Protein 1V3W (pdb70)

Organism: Pyrococcus horikoshii (strain ATCC 700860 / DSM 12428 / JCM 9974 / NBRC 100139 / OT-3) (NCBI:txid70601)

Sequence (173 aa):
MAIYEEINGKKPRIHPSAFVDENAVVIGDVVLEEEKTSVWPSAVLRGDIEQIYVGKYSNVQDNVSIHTSHGYPTEIGEYVTIGHNAMVHGAKVGNYVIIGISSVILDGAKIGDHVIIGAGAVVPPNKEIPDYSLVLGVPGKVVRQLTEEEIEWTKKNAEIYVELAEKKHIKGRKRI

Secondary structure (DSSP, 8-state):
-EEE-BTTB--EE-TT-EE-TTSEEEEEEEE-TT-EE-TT-EEEEEEEEEEE-TT-EE-TT-EEE-BTTB-EEE-SS-EE-TT-EEES-EE-SSEEE-TT-EE-TT-EE-SSEEEPTT-EE-TT-EE-TTEEEEETTEEEEEEPPHHHHHHHHHHHHHHHHHHHHHHHH----

Nearest PDB structures (foldseek):
  2fko-assembly1_A  TM=1.004E+00  e=1.292E-28  Pyrococcus horikoshii OT3
  7zw9-assembly1_A-3  TM=9.951E-01  e=4.441E-18  Burkholderia pseudomallei
  4n27-assembly1_C  TM=9.828E-01  e=4.935E-18  Brucella abortus 2308
  9jyw-assembly2_F  TM=9.863E-01  e=7.662E-17  Aeribacillus pallidus
  8gpp-assembly1_C  TM=9.820E-01  e=2.125E-15  Acinetobacter baumannii

InterPro domains:
  IPR011004 Trimeric LpxA-like superfamily [SSF51161] (3-168)
  IPR047125 Dynactin subunit 5 [PF21711] (25-148)
  IPR050484 Transferase Hexapeptide/Carbonic Anhydrase [PTHR13061] (2-168)

CATH classification: 2.160.10.10

Solvent-accessible surface area: 8450 Å² total; per-residue (Å²): 26,34,70,114,99,70,141,86,94,146,10,185,56,63,128,40,13,21,26,1,100,84,0,42,0,34,0,22,1,21,2,53,53,77,0,2,0,11,40,55,0,46,0,98,1,51,60,49,67,0,61,0,2,59,52,1,0,0,7,41,78,0,45,1,26,1,29,149,57,96,45,1,80,0,13,49,27,0,4,0,4,67,79,1,47,0,42,3,0,104,6,16,55,54,0,17,1,8,94,62,0,42,0,50,34,24,1,109,1,9,49,35,0,24,1,9,82,38,2,34,0,32,75,98,61,123,5,83,66,91,0,18,0,76,38,103,80,0,100,59,77,103,101,15,58,140,131,40,45,124,90,0,80,118,20,0,77,84,30,22,116,61,3,88,141,47,90,155,60,113,177,209,210

Radius of gyration: 14.99 Å; Cα contacts (8 Å, |Δi|>4): 565; chains: 1; bounding box: 39×41×34 Å

B-factor: mean 15.19, std 10.09, range [2.41, 55.63]

Foldseek 3Di:
DCFEADDPFGEAEDPQEFEPNQEYHYGQEYHDHLEYEEHLEYEHCPAHHAYAEELEYADANEYEEEDHVQYEYAYYLEYQAHLEYEYSEYYYELEYHAHNEYEYHLEYHEYQEYEYHHEYDDHNHYHYHQFYWDHVPTDGPDGHDPVSSVVSNVVSVVSSVVSVCCVPDPDDD

Structure (mmCIF, N/CA/C/O backbone):
data_1V3W
#
_entry.id   1V3W
#
_cell.length_a   156.156
_cell.length_b   156.156
_cell.length_c   156.156
_cell.angle_alpha   90.00
_cell.angle_beta   90.00
_cell.angle_gamma   90.00
#
_symmetry.space_group_name_H-M   'F 41 3 2'
#
loop_
_entity.id
_entity.type
_entity.pdbx_description
1 polymer 'ferripyochelin binding protein'
2 non-polymer 'ZINC ION'
3 non-polymer 'CALCIUM ION'
4 non-polymer 'CHLORIDE ION'
5 non-polymer 1,2-ETHANEDIOL
6 non-polymer GLYCEROL
7 water water
#
loop_
_atom_site.group_PDB
_atom_site.id
_atom_site.type_symbol
_atom_site.label_atom_id
_atom_site.label_alt_id
_atom_site.label_comp_id
_atom_site.label_asym_id
_atom_site.label_entity_id
_atom_site.label_seq_id
_atom_site.pdbx_PDB_ins_code
_atom_site.Cartn_x
_atom_site.Cartn_y
_atom_site.Cartn_z
_atom_site.occupancy
_atom_site.B_iso_or_equiv
_atom_site.auth_seq_id
_atom_site.auth_comp_id
_atom_site.auth_asym_id
_atom_site.auth_atom_id
_atom_site.pdbx_PDB_model_num
ATOM 1 N N . MET A 1 1 ? -20.910 28.921 35.802 1.00 39.42 1 MET A N 1
ATOM 2 C CA . MET A 1 1 ? -21.934 28.596 34.791 1.00 34.57 1 MET A CA 1
ATOM 3 C C . MET A 1 1 ? -23.272 28.425 35.444 1.00 33.52 1 MET A C 1
ATOM 4 O O . MET A 1 1 ? -23.641 29.190 36.333 1.00 40.41 1 MET A O 1
ATOM 5 N N . ALA A 1 2 ? -24.024 27.456 34.949 1.00 25.29 2 ALA A N 1
ATOM 6 C CA . ALA A 1 2 ? -25.291 27.107 35.549 1.00 17.60 2 ALA A CA 1
ATOM 7 C C . ALA A 1 2 ? -24.644 25.990 36.349 1.00 17.21 2 ALA A C 1
ATOM 8 O O . ALA A 1 2 ? -24.052 25.077 35.773 1.00 13.00 2 ALA A O 1
ATOM 10 N N . ILE A 1 3 ? -24.736 26.069 37.669 1.00 11.31 3 ILE A N 1
ATOM 11 C CA . ILE A 1 3 ? -24.125 25.070 38.531 1.00 10.92 3 ILE A CA 1
ATOM 12 C C . ILE A 1 3 ? -25.187 24.298 39.300 1.00 11.65 3 ILE A C 1
ATOM 13 O O . ILE A 1 3 ? -26.146 24.879 39.809 1.00 11.90 3 ILE A O 1
ATOM 21 N N . TYR A 1 4 ? -25.012 22.982 39.380 1.00 9.51 4 TYR A N 1
ATOM 22 C CA . TYR A 1 4 ? -25.979 22.124 40.065 1.00 8.39 4 TYR A CA 1
ATOM 23 C C . TYR A 1 4 ? -25.396 21.038 40.956 1.00 8.51 4 TYR A C 1
ATOM 24 O O . TYR A 1 4 ? -24.271 20.586 40.763 1.00 10.53 4 TYR A O 1
ATOM 33 N N . GLU A 1 5 ? -26.187 20.619 41.937 1.00 12.85 5 GLU A N 1
ATOM 34 C CA A GLU A 1 5 ? -25.805 19.535 42.825 0.50 12.16 5 GLU A CA 1
ATOM 35 C CA B GLU A 1 5 ? -25.811 19.538 42.846 0.50 12.48 5 GLU A CA 1
ATOM 36 C C . GLU A 1 5 ? -26.704 18.401 42.363 1.00 13.03 5 GLU A C 1
ATOM 37 O O . GLU A 1 5 ? -27.729 18.645 41.724 1.00 12.86 5 GLU A O 1
ATOM 48 N N . ILE A 1 6 ? -26.327 17.167 42.665 1.00 11.25 6 ILE A N 1
ATOM 49 C CA . ILE A 1 6 ? -27.170 16.044 42.307 1.00 13.71 6 ILE A CA 1
ATOM 50 C C . ILE A 1 6 ? -27.003 15.078 43.440 1.00 18.50 6 ILE A C 1
ATOM 51 O O . ILE A 1 6 ? -25.925 14.551 43.724 1.00 16.47 6 ILE A O 1
ATOM 56 N N . ASN A 1 7 ? -28.129 14.938 44.116 1.00 19.23 7 ASN A N 1
ATOM 57 C CA . ASN A 1 7 ? -28.286 14.136 45.282 1.00 26.13 7 ASN A CA 1
ATOM 58 C C . ASN A 1 7 ? -27.211 14.599 46.281 1.00 28.95 7 ASN A C 1
ATOM 59 O O . ASN A 1 7 ? -27.282 15.782 46.553 1.00 31.43 7 ASN A O 1
ATOM 64 N N . GLY A 1 8 ? -26.245 13.867 46.849 1.00 27.05 8 GLY A N 1
ATOM 65 C CA . GLY A 1 8 ? -25.403 14.569 47.819 1.00 33.33 8 GLY A CA 1
ATOM 66 C C . GLY A 1 8 ? -24.221 15.422 47.369 1.00 36.89 8 GLY A C 1
ATOM 67 O O . GLY A 1 8 ? -23.524 16.007 48.210 1.00 38.50 8 GLY A O 1
ATOM 68 N N . LYS A 1 9 ? -23.984 15.538 46.065 1.00 32.05 9 LYS A N 1
ATOM 69 C CA . LYS A 1 9 ? -22.818 16.285 45.614 1.00 28.00 9 LYS A CA 1
ATOM 70 C C . LYS A 1 9 ? -22.958 17.660 45.013 1.00 24.49 9 LYS A C 1
ATOM 71 O O . LYS A 1 9 ? -23.691 17.891 44.048 1.00 16.93 9 LYS A O 1
ATOM 77 N N . LYS A 1 10 ? -22.160 18.549 45.581 1.00 18.58 10 LYS A N 1
ATOM 78 C CA . LYS A 1 10 ? -22.088 19.930 45.173 1.00 18.79 10 LYS A CA 1
ATOM 79 C C . LYS A 1 10 ? -20.698 20.121 44.590 1.00 17.54 10 LYS A C 1
ATOM 80 O O . LYS A 1 10 ? -19.717 19.593 45.110 1.00 17.54 10 LYS A O 1
ATOM 86 N N . PRO A 1 11 ? -20.593 20.841 43.475 1.00 12.13 11 PRO A N 1
ATOM 87 C CA . PRO A 1 11 ? -19.269 21.061 42.882 1.00 10.47 11 PRO A CA 1
ATOM 88 C C . PRO A 1 11 ? -18.348 21.822 43.849 1.00 12.59 11 PRO A C 1
ATOM 89 O O . PRO A 1 11 ? -18.813 22.676 44.606 1.00 17.83 11 PRO A O 1
ATOM 93 N N . ARG A 1 12 ? -17.058 21.491 43.850 1.00 9.95 12 ARG A N 1
ATOM 94 C CA . ARG A 1 12 ? -16.102 22.210 44.694 1.00 11.37 12 ARG A CA 1
ATOM 95 C C . ARG A 1 12 ? -15.332 23.087 43.725 1.00 8.13 12 ARG A C 1
ATOM 96 O O . ARG A 1 12 ? -14.486 22.607 42.967 1.00 9.15 12 ARG A O 1
ATOM 104 N N . ILE A 1 13 ? -15.634 24.378 43.757 1.00 10.49 13 ILE A N 1
ATOM 105 C CA . ILE A 1 13 ? -15.021 25.328 42.845 1.00 10.06 13 ILE A CA 1
ATOM 106 C C . ILE A 1 13 ? -14.177 26.385 43.546 1.00 9.58 13 ILE A C 1
ATOM 107 O O . ILE A 1 13 ? -14.669 27.120 44.402 1.00 11.14 13 ILE A O 1
ATOM 112 N N . HIS A 1 14 ? -12.906 26.463 43.165 1.00 9.39 14 HIS A N 1
ATOM 113 C CA . HIS A 1 14 ? -11.997 27.435 43.759 1.00 7.77 14 HIS A CA 1
ATOM 114 C C . HIS A 1 14 ? -12.485 28.838 43.421 1.00 8.71 14 HIS A C 1
ATOM 115 O O . HIS A 1 14 ? -12.939 29.097 42.307 1.00 8.77 14 HIS A O 1
ATOM 122 N N . PRO A 1 15 ? -12.409 29.765 44.386 1.00 9.07 15 PRO A N 1
ATOM 123 C CA . PRO A 1 15 ? -12.855 31.146 44.174 1.00 9.19 15 PRO A CA 1
ATOM 124 C C . PRO A 1 15 ? -12.280 31.839 42.938 1.00 7.71 15 PRO A C 1
ATOM 125 O O . PRO A 1 15 ? -12.933 32.694 42.342 1.00 9.79 15 PRO A O 1
ATOM 129 N N . SER A 1 16 ? -11.063 31.469 42.551 1.00 8.78 16 SER A N 1
ATOM 130 C CA . SER A 1 16 ? -10.411 32.090 41.400 1.00 8.07 16 SER A CA 1
ATOM 131 C C . SER A 1 16 ? -10.827 31.513 40.053 1.00 8.26 16 SER A C 1
ATOM 132 O O . SER A 1 16 ? -10.511 32.083 39.011 1.00 8.63 16 SER A O 1
ATOM 135 N N . ALA A 1 17 ? -11.522 30.383 40.069 1.00 7.58 17 ALA A N 1
ATOM 136 C CA . ALA A 1 17 ? -11.945 29.753 38.827 1.00 9.02 17 ALA A CA 1
ATOM 137 C C . ALA A 1 17 ? -13.004 30.571 38.102 1.00 9.56 17 ALA A C 1
ATOM 138 O O . ALA A 1 17 ? -13.800 31.275 38.727 1.00 10.91 17 ALA A O 1
ATOM 140 N N . PHE A 1 18 ? -12.996 30.496 36.775 1.00 9.67 18 PHE A N 1
ATOM 141 C CA . PHE A 1 18 ? -14.005 31.184 35.986 1.00 7.31 18 PHE A CA 1
ATOM 142 C C . PHE A 1 18 ? -14.920 30.124 35.407 1.00 6.57 18 PHE A C 1
ATOM 143 O O . PHE A 1 18 ? -14.461 29.199 34.738 1.00 7.85 18 PHE A O 1
ATOM 151 N N . VAL A 1 19 ? -16.210 30.251 35.678 1.00 9.19 19 VAL A N 1
ATOM 152 C CA . VAL A 1 19 ? -17.187 29.315 35.147 1.00 7.34 19 VAL A CA 1
ATOM 153 C C . VAL A 1 19 ? -18.250 30.153 34.448 1.00 9.02 19 VAL A C 1
ATOM 154 O O . VAL A 1 19 ? -19.072 30.804 35.095 1.00 9.76 19 VAL A O 1
ATOM 158 N N . ASP A 1 20 ? -18.206 30.155 33.120 1.00 7.77 20 ASP A N 1
ATOM 159 C CA . ASP A 1 20 ? -19.157 30.919 32.321 1.00 6.00 20 ASP A CA 1
ATOM 160 C C . ASP A 1 20 ? -20.573 30.518 32.701 1.00 8.24 20 ASP A C 1
ATOM 161 O O . ASP A 1 20 ? -20.852 29.336 32.844 1.00 8.31 20 ASP A O 1
ATOM 166 N N . GLU A 1 21 ? -21.472 31.490 32.839 1.00 9.04 21 GLU A N 1
ATOM 167 C CA . GLU A 1 21 ? -22.845 31.173 33.218 1.00 8.09 21 GLU A CA 1
ATOM 168 C C . GLU A 1 21 ? -23.547 30.277 32.205 1.00 9.61 21 GLU A C 1
ATOM 169 O O . GLU A 1 21 ? -24.575 29.670 32.513 1.00 11.16 21 GLU A O 1
ATOM 175 N N . ASN A 1 22 ? -22.981 30.174 31.007 1.00 8.01 22 ASN A N 1
ATOM 176 C CA . ASN A 1 22 ? -23.558 29.335 29.969 1.00 8.40 22 ASN A CA 1
ATOM 177 C C . ASN A 1 22 ? -22.930 27.953 29.945 1.00 10.88 22 ASN A C 1
ATOM 178 O O . ASN A 1 22 ? -23.225 27.145 29.072 1.00 10.96 22 ASN A O 1
ATOM 183 N N . ALA A 1 23 ? -22.046 27.689 30.898 1.00 8.86 23 ALA A N 1
ATOM 184 C CA . ALA A 1 23 ? -21.446 26.370 31.000 1.00 9.72 23 ALA A CA 1
ATOM 185 C C . ALA A 1 23 ? -22.372 25.620 31.954 1.00 8.01 23 ALA A C 1
ATOM 186 O O . ALA A 1 23 ? -23.216 26.234 32.611 1.00 9.95 23 ALA A O 1
ATOM 188 N N . VAL A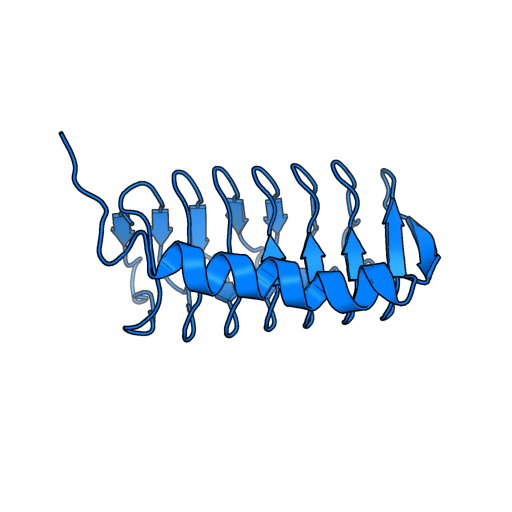 1 24 ? -22.230 24.302 32.024 1.00 6.29 24 VAL A N 1
ATOM 189 C CA . VAL A 1 24 ? -23.060 23.499 32.914 1.00 6.70 24 VAL A CA 1
ATOM 190 C C . VAL A 1 24 ? -22.158 22.589 33.733 1.00 6.66 24 VAL A C 1
ATOM 191 O O . VAL A 1 24 ? -21.450 21.740 33.185 1.00 8.04 24 VAL A O 1
ATOM 195 N N . VAL A 1 25 ? -22.181 22.782 35.048 1.00 5.64 25 VAL A N 1
ATOM 196 C CA . VAL A 1 25 ? -21.374 21.989 35.966 1.00 4.89 25 VAL A CA 1
ATOM 197 C C . VAL A 1 25 ? -22.338 21.306 36.926 1.00 8.51 25 VAL A C 1
ATOM 198 O O . VAL A 1 25 ? -23.078 21.971 37.652 1.00 8.06 25 VAL A O 1
ATOM 202 N N . ILE A 1 26 ? -22.320 19.977 36.924 1.00 6.92 26 ILE A N 1
ATOM 203 C CA . ILE A 1 26 ? -23.231 19.193 37.750 1.00 6.17 26 ILE A CA 1
ATOM 204 C C . ILE A 1 26 ? -22.566 18.171 38.664 1.00 6.05 26 ILE A C 1
ATOM 205 O O . ILE A 1 26 ? -21.710 17.401 38.239 1.00 9.33 26 ILE A O 1
ATOM 210 N N . GLY A 1 27 ? -22.983 18.170 39.926 1.00 8.49 27 GLY A N 1
ATOM 211 C CA . GLY A 1 27 ? -22.494 17.191 40.878 1.00 7.40 27 GLY A CA 1
ATOM 212 C C . GLY A 1 27 ? -21.059 17.150 41.356 1.00 7.79 27 GLY A C 1
ATOM 213 O O . GLY A 1 27 ? -20.489 18.156 41.781 1.00 9.37 27 GLY A O 1
ATOM 214 N N . ASP A 1 28 ? -20.490 15.951 41.286 1.00 7.11 28 ASP A N 1
ATOM 215 C CA . ASP A 1 28 ? -19.135 15.683 41.747 1.00 10.12 28 ASP A CA 1
ATOM 216 C C . ASP A 1 28 ? -18.078 16.195 40.783 1.00 10.26 28 ASP A C 1
ATOM 217 O O . ASP A 1 28 ? -17.486 15.428 40.022 1.00 8.19 28 ASP A O 1
ATOM 222 N N . VAL A 1 29 ? -17.847 17.500 40.839 1.00 8.57 29 VAL A N 1
ATOM 223 C CA . VAL A 1 29 ? -16.867 18.155 39.992 1.00 7.29 29 VAL A CA 1
ATOM 224 C C . VAL A 1 29 ? -15.980 19.033 40.856 1.00 8.79 29 VAL A C 1
ATOM 225 O O . VAL A 1 29 ? -16.469 19.761 41.722 1.00 11.76 29 VAL A O 1
ATOM 229 N N . VAL A 1 30 ? -14.673 18.945 40.634 1.00 6.66 30 VAL A N 1
ATOM 230 C CA . VAL A 1 30 ? -13.719 19.754 41.375 1.00 7.98 30 VAL A CA 1
ATOM 231 C C . VAL A 1 30 ? -12.962 20.625 40.380 1.00 7.20 30 VAL A C 1
ATOM 232 O O . VAL A 1 30 ? -12.382 20.116 39.421 1.00 8.57 30 VAL A O 1
ATOM 236 N N . LEU A 1 31 ? -12.988 21.937 40.591 1.00 6.79 31 LEU A N 1
ATOM 237 C CA . LEU A 1 31 ? -12.277 22.867 39.718 1.00 7.02 31 LEU A CA 1
ATOM 238 C C . LEU A 1 31 ? -11.280 23.612 40.603 1.00 7.72 31 LEU A C 1
ATOM 239 O O . LEU A 1 31 ? -11.676 24.416 41.448 1.00 7.93 31 LEU A O 1
ATOM 244 N N A GLU A 1 32 ? -9.981 23.392 40.380 0.50 6.47 32 GLU A N 1
ATOM 245 N N B GLU A 1 32 ? -9.990 23.306 40.450 0.50 12.47 32 GLU A N 1
ATOM 246 C CA A GLU A 1 32 ? -8.977 24.068 41.194 0.50 6.12 32 GLU A CA 1
ATOM 247 C CA B GLU A 1 32 ? -8.979 23.958 41.280 0.50 13.41 32 GLU A CA 1
ATOM 248 C C A GLU A 1 32 ? -8.737 25.507 40.813 0.50 5.56 32 GLU A C 1
ATOM 249 C C B GLU A 1 32 ? -8.605 25.367 40.757 0.50 11.75 32 GLU A C 1
ATOM 250 O O A GLU A 1 32 ? -9.405 26.094 39.950 0.50 2.41 32 GLU A O 1
ATOM 251 O O B GLU A 1 32 ? -9.106 25.806 39.716 0.50 19.97 32 GLU A O 1
ATOM 262 N N . GLU A 1 33 ? -7.768 26.077 41.512 1.00 8.03 33 GLU A N 1
ATOM 263 C CA . GLU A 1 33 ? -7.345 27.444 41.258 1.00 8.88 33 GLU A CA 1
ATOM 264 C C . GLU A 1 33 ? -6.959 27.775 39.820 1.00 7.43 33 GLU A C 1
ATOM 265 O O . GLU A 1 33 ? -6.278 26.999 39.153 1.00 8.77 33 GLU A O 1
ATOM 271 N N . LYS A 1 34 ? -7.428 28.935 39.363 1.00 9.16 34 LYS A N 1
ATOM 272 C CA . LYS A 1 34 ? -7.148 29.452 38.030 1.00 7.81 34 LYS A CA 1
ATOM 273 C C . LYS A 1 34 ? -7.611 28.589 36.863 1.00 9.02 34 LYS A C 1
ATOM 274 O O . LYS A 1 34 ? -7.059 28.666 35.764 1.00 8.63 34 LYS A O 1
ATOM 280 N N . THR A 1 35 ? -8.619 27.759 37.109 1.00 8.05 35 THR A N 1
ATOM 281 C CA . THR A 1 35 ? -9.173 26.940 36.042 1.00 6.99 35 THR A CA 1
ATOM 282 C C . THR A 1 35 ? -10.246 27.787 35.387 1.00 6.93 35 THR A C 1
ATOM 283 O O . THR A 1 35 ? -10.651 28.819 35.923 1.00 8.19 35 THR A O 1
ATOM 287 N N . SER A 1 36 ? -10.703 27.359 34.220 1.00 5.98 36 SER A N 1
ATOM 288 C CA . SER A 1 36 ? -11.745 28.093 33.526 1.00 6.14 36 SER A CA 1
ATOM 289 C C . SER A 1 36 ? -12.603 27.139 32.710 1.00 6.61 36 SER A C 1
ATOM 290 O O . SER A 1 36 ? -12.098 26.199 32.093 1.00 7.29 36 SER A O 1
ATOM 293 N N . VAL A 1 37 ? -13.908 27.377 32.744 1.00 6.16 37 VAL A N 1
ATOM 294 C CA . VAL A 1 37 ? -14.878 26.570 32.017 1.00 5.80 37 VAL A CA 1
ATOM 295 C C . VAL A 1 37 ? -15.636 27.569 31.154 1.00 8.19 37 VAL A C 1
ATOM 296 O O . VAL A 1 37 ? -16.265 28.503 31.660 1.00 6.28 37 VAL A O 1
ATOM 300 N N . TRP A 1 38 ? -15.572 27.355 29.847 1.00 7.52 38 TRP A N 1
ATOM 301 C CA . TRP A 1 38 ? -16.153 28.275 28.887 1.00 6.24 38 TRP A CA 1
ATOM 302 C C . TRP A 1 38 ? -17.578 28.003 28.418 1.00 7.17 38 TRP A C 1
ATOM 303 O O . TRP A 1 38 ? -18.146 26.954 28.706 1.00 6.69 38 TRP A O 1
ATOM 314 N N . PRO A 1 39 ? -18.187 28.968 27.706 1.00 6.60 39 PRO A N 1
ATOM 315 C CA . PRO A 1 39 ? -19.560 28.813 27.222 1.00 6.76 39 PRO A CA 1
ATOM 316 C C . PRO A 1 39 ? -19.928 27.480 26.594 1.00 7.44 39 PRO A C 1
ATOM 317 O O . PRO A 1 39 ? -19.207 26.961 25.747 1.00 7.09 39 PRO A O 1
ATOM 321 N N . SER A 1 40 ? -21.063 26.941 27.025 1.00 6.05 40 SER A N 1
ATOM 322 C CA . SER A 1 40 ? -21.600 25.697 26.484 1.00 8.04 40 SER A CA 1
ATOM 323 C C . SER A 1 40 ? -20.819 24.431 26.824 1.00 7.56 40 SER A C 1
ATOM 324 O O . SER A 1 40 ? -21.119 23.357 26.300 1.00 11.67 40 SER A O 1
ATOM 327 N N . ALA A 1 41 ? -19.818 24.553 27.688 1.00 6.32 41 ALA A N 1
ATOM 328 C CA . ALA A 1 41 ? -19.055 23.386 28.111 1.00 9.90 41 ALA A CA 1
ATOM 329 C C . ALA A 1 41 ? -19.913 22.671 29.151 1.00 9.81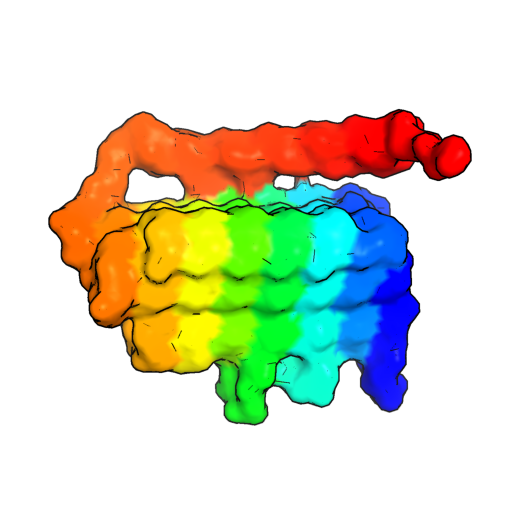 41 ALA A C 1
ATOM 330 O O . ALA A 1 41 ? -20.656 23.315 29.893 1.00 11.75 41 ALA A O 1
ATOM 332 N N . VAL A 1 42 ? -19.820 21.348 29.200 1.00 6.27 42 VAL A N 1
ATOM 333 C CA . VAL A 1 42 ? -20.594 20.565 30.155 1.00 6.48 42 VAL A CA 1
ATOM 334 C C . VAL A 1 42 ? -19.709 19.603 30.933 1.00 5.69 42 VAL A C 1
ATOM 335 O O . VAL A 1 42 ? -19.017 18.776 30.343 1.00 7.01 42 VAL A O 1
ATOM 339 N N . LEU A 1 43 ? -19.716 19.737 32.256 1.00 5.98 43 LEU A N 1
ATOM 340 C CA . LEU A 1 43 ? -18.959 18.846 33.129 1.00 5.89 43 LEU A CA 1
ATOM 341 C C . LEU A 1 43 ? -20.030 18.153 33.967 1.00 7.30 43 LEU A C 1
ATOM 342 O O . LEU A 1 43 ? -20.535 18.711 34.941 1.00 6.97 43 LEU A O 1
ATOM 347 N N . ARG A 1 44 ? -20.392 16.939 33.563 1.00 7.79 44 ARG A N 1
ATOM 348 C CA . ARG A 1 44 ? -21.436 16.193 34.253 1.00 6.31 44 ARG A CA 1
ATOM 349 C C . ARG A 1 44 ? -20.877 15.157 35.222 1.00 6.64 44 ARG A C 1
ATOM 350 O O . ARG A 1 44 ? -20.502 14.056 34.830 1.00 7.81 44 ARG A O 1
ATOM 358 N N . GLY A 1 45 ? -20.820 15.529 36.498 1.00 7.65 45 GLY A N 1
ATOM 359 C CA . GLY A 1 45 ? -20.306 14.629 37.518 1.00 8.42 45 GLY A CA 1
ATOM 360 C C . GLY A 1 45 ? -21.413 13.857 38.209 1.00 8.00 45 GLY A C 1
ATOM 361 O O . GLY A 1 45 ? -21.565 13.943 39.430 1.00 9.90 45 GLY A O 1
ATOM 362 N N . ASP A 1 46 ? -22.183 13.097 37.434 1.00 6.37 46 ASP A N 1
ATOM 363 C CA . ASP A 1 46 ? -23.293 12.326 37.991 1.00 5.93 46 ASP A CA 1
ATOM 364 C C . ASP A 1 46 ? -23.021 10.839 38.209 1.00 10.04 46 ASP A C 1
ATOM 365 O O . ASP A 1 46 ? -23.886 10.116 38.708 1.00 10.29 46 ASP A O 1
ATOM 370 N N . ILE A 1 47 ? -21.833 10.382 37.827 1.00 8.85 47 ILE A N 1
ATOM 371 C CA . ILE A 1 47 ? -21.442 8.993 38.046 1.00 8.54 47 ILE A CA 1
ATOM 372 C C . ILE A 1 47 ? -20.155 9.074 38.866 1.00 11.20 47 ILE A C 1
ATOM 373 O O . ILE A 1 47 ? -20.209 9.070 40.096 1.00 14.56 47 ILE A O 1
ATOM 378 N N . GLU A 1 48 ? -19.007 9.166 38.201 1.00 9.87 48 GLU A N 1
ATOM 379 C CA . GLU A 1 48 ? -17.735 9.294 38.910 1.00 9.22 48 GLU A CA 1
ATOM 380 C C . GLU A 1 48 ? -17.350 10.773 38.948 1.00 12.84 48 GLU A C 1
ATOM 381 O O . GLU A 1 48 ? -17.942 11.601 38.257 1.00 8.58 48 GLU A O 1
ATOM 387 N N . GLN A 1 49 ? -16.348 11.101 39.751 1.00 9.89 49 GLN A N 1
ATOM 388 C CA . GLN A 1 49 ? -15.897 12.479 39.873 1.00 7.34 49 GLN A CA 1
ATOM 389 C C . GLN A 1 49 ? -15.147 12.982 38.644 1.00 8.06 49 GLN A C 1
ATOM 390 O O . GLN A 1 49 ? -14.512 12.211 37.918 1.00 8.66 49 GLN A O 1
ATOM 396 N N . ILE A 1 50 ? -15.251 14.286 38.410 1.00 8.01 50 ILE A N 1
ATOM 397 C CA . ILE A 1 50 ? -14.518 14.942 37.334 1.00 7.24 50 ILE A CA 1
ATOM 398 C C . ILE A 1 50 ? -13.648 15.942 38.077 1.00 7.27 50 ILE A C 1
ATOM 399 O O . ILE A 1 50 ? -14.161 16.851 38.731 1.00 8.32 50 ILE A O 1
ATOM 404 N N . TYR A 1 51 ? -12.335 15.748 38.000 1.00 6.19 51 TYR A N 1
ATOM 405 C CA . TYR A 1 51 ? -11.385 16.622 38.674 1.00 7.40 51 TYR A CA 1
ATOM 406 C C . TYR A 1 51 ? -10.577 17.406 37.649 1.00 6.04 51 TYR A C 1
ATOM 407 O O . TYR A 1 51 ? -10.027 16.821 36.717 1.00 7.59 51 TYR A O 1
ATOM 416 N N . VAL A 1 52 ? -10.514 18.723 37.822 1.00 5.41 52 VAL A N 1
ATOM 417 C CA . VAL A 1 52 ? -9.753 19.580 36.921 1.00 6.92 52 VAL A CA 1
ATOM 418 C C . VAL A 1 52 ? -8.684 20.320 37.724 1.00 6.65 52 VAL A C 1
ATOM 419 O O . VAL A 1 52 ? -8.998 21.173 38.557 1.00 8.06 52 VAL A O 1
ATOM 423 N N . GLY A 1 53 ? -7.425 19.983 37.454 1.00 7.84 53 GLY A N 1
ATOM 424 C CA . GLY A 1 53 ? -6.302 20.578 38.162 1.00 9.46 53 GLY A CA 1
ATOM 425 C C . GLY A 1 53 ? -6.015 22.038 37.875 1.00 8.16 53 GLY A C 1
ATOM 426 O O . GLY A 1 53 ? -6.570 22.624 36.950 1.00 8.71 53 GLY A O 1
ATOM 427 N N . LYS A 1 54 ? -5.117 22.617 38.667 1.00 8.37 54 LYS A N 1
ATOM 428 C CA . LYS A 1 54 ? -4.758 24.022 38.537 1.00 6.86 54 LYS A CA 1
ATOM 429 C C . LYS A 1 54 ? -4.333 24.473 37.146 1.00 8.12 54 LYS A C 1
ATOM 430 O O . LYS A 1 54 ? -3.667 23.743 36.409 1.00 7.25 54 LYS A O 1
ATOM 436 N N . TYR A 1 55 ? -4.737 25.695 36.808 1.00 7.38 55 TYR A N 1
ATOM 437 C CA . TYR A 1 55 ? -4.386 26.341 35.543 1.00 7.83 55 TYR A CA 1
ATOM 438 C C . TYR A 1 55 ? -4.934 25.677 34.290 1.00 7.45 55 TYR A C 1
ATOM 439 O O . TYR A 1 55 ? -4.457 25.959 33.188 1.00 8.57 55 TYR A O 1
ATOM 448 N N . SER A 1 56 ? -5.922 24.804 34.442 1.00 6.99 56 SER A N 1
ATOM 449 C CA . SER A 1 56 ? -6.477 24.112 33.286 1.00 6.95 56 SER A CA 1
ATOM 450 C C . SER A 1 56 ? -7.770 24.733 32.781 1.00 7.91 56 SER A C 1
ATOM 451 O O . SER A 1 56 ? -8.553 25.290 33.553 1.00 6.86 56 SER A O 1
ATOM 454 N N . ASN A 1 57 ? -7.983 24.639 31.471 1.00 6.34 57 ASN A N 1
ATOM 455 C CA . ASN A 1 57 ? -9.175 25.203 30.850 1.00 6.44 57 ASN A CA 1
ATOM 456 C C . ASN A 1 57 ? -9.988 24.168 30.083 1.00 6.13 57 ASN A C 1
ATOM 457 O O . ASN A 1 57 ? -9.437 23.262 29.461 1.00 7.41 57 ASN A O 1
ATOM 462 N N . VAL A 1 58 ? -11.306 24.325 30.138 1.00 6.70 58 VAL A N 1
ATOM 463 C CA . VAL A 1 58 ? -12.247 23.437 29.458 1.00 5.26 58 VAL A CA 1
ATOM 464 C C . VAL A 1 58 ? -13.007 24.375 28.528 1.00 5.04 58 VAL A C 1
ATOM 465 O O . VAL A 1 58 ? -13.893 25.109 28.961 1.00 6.78 58 VAL A O 1
ATOM 469 N N . GLN A 1 59 ? -12.654 24.340 27.249 1.00 4.40 59 GLN A N 1
ATOM 470 C CA . GLN A 1 59 ? -13.223 25.251 26.271 1.00 6.31 59 GLN A CA 1
ATOM 471 C C . GLN A 1 59 ? -14.670 25.080 25.823 1.00 6.03 59 GLN A C 1
ATOM 472 O O . GLN A 1 59 ? -15.371 24.157 26.242 1.00 5.32 59 GLN A O 1
ATOM 478 N N . ASP A 1 60 ? -15.113 26.008 24.981 1.00 6.85 60 ASP A N 1
ATOM 479 C CA . ASP A 1 60 ? -16.490 26.043 24.499 1.00 6.42 60 ASP A CA 1
ATOM 480 C C . ASP A 1 60 ? -16.983 24.753 23.871 1.00 3.78 60 ASP A C 1
ATOM 481 O O . ASP A 1 60 ? -16.282 24.120 23.088 1.00 5.01 60 ASP A O 1
ATOM 486 N N . ASN A 1 61 ? -18.214 24.390 24.214 1.00 5.53 61 ASN A N 1
ATOM 487 C CA . ASN A 1 61 ? -18.875 23.202 23.684 1.00 5.85 61 ASN A CA 1
ATOM 488 C C . ASN A 1 61 ? -18.190 21.868 23.940 1.00 5.41 61 ASN A C 1
ATOM 489 O O . ASN A 1 61 ? -18.440 20.883 23.243 1.00 6.41 61 ASN A O 1
ATOM 494 N N . VAL A 1 62 ? -17.334 21.845 24.956 1.00 5.20 62 VAL A N 1
ATOM 495 C CA . VAL A 1 62 ? -16.650 20.622 25.360 1.00 4.65 62 VAL A CA 1
ATOM 496 C C . VAL A 1 62 ? -17.587 19.849 26.285 1.00 6.40 62 VAL A C 1
ATOM 497 O O . VAL A 1 62 ? -18.418 20.443 26.967 1.00 7.11 62 VAL A O 1
ATOM 501 N N . SER A 1 63 ? -17.480 18.525 26.278 1.00 6.18 63 SER A N 1
ATOM 502 C CA . SER A 1 63 ? -18.263 17.708 27.195 1.00 4.82 63 SER A CA 1
ATOM 503 C C . SER A 1 63 ? -17.287 16.825 27.961 1.00 4.59 63 SER A C 1
ATOM 504 O O . SER A 1 63 ? -16.338 16.289 27.382 1.00 5.54 63 SER A O 1
ATOM 507 N N . ILE A 1 64 ? -17.494 16.707 29.267 1.00 5.74 64 ILE A N 1
ATOM 508 C CA . ILE A 1 64 ? -16.666 15.831 30.082 1.00 6.00 64 ILE A CA 1
ATOM 509 C C . ILE A 1 64 ? -17.623 14.967 30.883 1.00 7.34 64 ILE A C 1
ATOM 510 O O . ILE A 1 64 ? -18.555 15.471 31.512 1.00 7.56 64 ILE A O 1
ATOM 515 N N . HIS A 1 65 ? -17.413 13.658 30.823 1.00 6.99 65 HIS A N 1
ATOM 516 C CA . HIS A 1 65 ? -18.257 12.725 31.546 1.00 7.13 65 HIS A CA 1
ATOM 517 C C . HIS A 1 65 ? -17.401 11.559 32.016 1.00 6.23 65 HIS A C 1
ATOM 518 O O . HIS A 1 65 ? -16.183 11.555 31.821 1.00 6.70 65 HIS A O 1
ATOM 525 N N . THR A 1 66 ? -18.042 10.573 32.631 1.00 6.33 66 THR A N 1
ATOM 526 C CA . THR A 1 66 ? -17.341 9.405 33.147 1.00 8.30 66 THR A CA 1
ATOM 527 C C . THR A 1 66 ? -18.199 8.160 32.985 1.00 7.42 66 THR A C 1
ATOM 528 O O . THR A 1 66 ? -19.356 8.231 32.569 1.00 8.57 66 THR A O 1
ATOM 532 N N . SER A 1 67 ? -17.609 7.017 33.322 1.00 10.77 67 SER A N 1
ATOM 533 C CA . SER A 1 67 ? -18.295 5.734 33.276 1.00 9.16 67 SER A CA 1
ATOM 534 C C . SER A 1 67 ? -18.074 5.126 34.653 1.00 10.58 67 SER A C 1
ATOM 535 O O . SER A 1 67 ? -17.145 5.521 35.359 1.00 10.97 67 SER A O 1
ATOM 538 N N . HIS A 1 68 ? -18.926 4.187 35.049 1.00 13.92 68 HIS A N 1
ATOM 539 C CA . HIS A 1 68 ? -18.766 3.557 36.353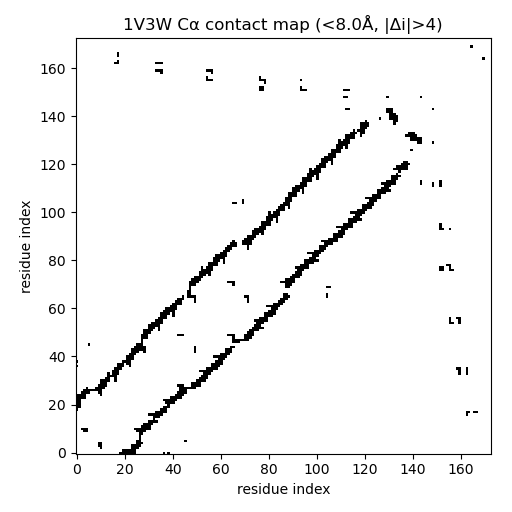 1.00 15.46 68 HIS A CA 1
ATOM 540 C C . HIS A 1 68 ? -17.368 2.960 36.477 1.00 13.44 68 HIS A C 1
ATOM 541 O O . HIS A 1 68 ? -16.949 2.153 35.644 1.00 13.88 68 HIS A O 1
ATOM 548 N N . GLY A 1 69 ? -16.649 3.373 37.516 1.00 14.38 69 GLY A N 1
ATOM 549 C CA . GLY A 1 69 ? -15.304 2.875 37.736 1.00 16.95 69 GLY A CA 1
ATOM 550 C C . GLY A 1 69 ? -14.240 3.624 36.958 1.00 17.52 69 GLY A C 1
ATOM 551 O O . GLY A 1 69 ? -13.054 3.303 37.053 1.00 17.04 69 GLY A O 1
ATOM 552 N N . TYR A 1 70 ? -14.658 4.630 36.193 1.00 13.93 70 TYR A N 1
ATOM 553 C CA . TYR A 1 70 ? -13.724 5.412 35.391 1.00 13.90 70 TYR A CA 1
ATOM 554 C C . TYR A 1 70 ? -13.912 6.912 35.553 1.00 10.35 70 TYR A C 1
ATOM 555 O O . TYR A 1 70 ? -14.570 7.559 34.739 1.00 10.39 70 TYR A O 1
ATOM 564 N N . PRO A 1 71 ? -13.342 7.486 36.615 1.00 11.65 71 PRO A N 1
ATOM 565 C CA . PRO A 1 71 ? -13.489 8.927 36.810 1.00 12.86 71 PRO A CA 1
ATOM 566 C C . PRO A 1 71 ? -12.627 9.669 35.797 1.00 10.66 71 PRO A C 1
ATOM 567 O O . PRO A 1 71 ? -11.774 9.068 35.137 1.00 12.00 71 PRO A O 1
ATOM 571 N N . THR A 1 72 ? -12.865 10.965 35.645 1.00 9.38 72 THR A N 1
ATOM 572 C CA . THR A 1 72 ? -12.056 11.754 34.734 1.00 8.05 72 THR A CA 1
ATOM 573 C C . THR A 1 72 ? -11.183 12.636 35.601 1.00 8.30 72 THR A C 1
ATOM 574 O O . THR A 1 72 ? -11.685 13.416 36.409 1.00 9.08 72 THR A O 1
ATOM 578 N N . GLU A 1 73 ? -9.881 12.461 35.447 1.00 8.02 73 GLU A N 1
ATOM 579 C CA . GLU A 1 73 ? -8.949 13.270 36.201 1.00 10.73 73 GLU A CA 1
ATOM 580 C C . GLU A 1 73 ? -8.050 14.035 35.262 1.00 9.88 73 GLU A C 1
ATOM 581 O O . GLU A 1 73 ? -7.297 13.448 34.483 1.00 11.00 73 GLU A O 1
ATOM 587 N N . ILE A 1 74 ? -8.114 15.357 35.378 1.00 7.88 74 ILE A N 1
ATOM 588 C CA . ILE A 1 74 ? -7.329 16.242 34.534 1.00 7.55 74 ILE A CA 1
ATOM 589 C C . ILE A 1 74 ? -6.250 16.911 35.373 1.00 7.40 74 ILE A C 1
ATOM 590 O O . ILE A 1 74 ? -6.523 17.398 36.471 1.00 7.89 74 ILE A O 1
ATOM 598 N N . GLY A 1 75 ? -5.026 16.925 34.852 1.00 7.44 75 GLY A N 1
ATOM 599 C CA . GLY A 1 75 ? -3.918 17.536 35.567 1.00 7.90 75 GLY A CA 1
ATOM 600 C C . GLY A 1 75 ? -3.870 19.049 35.462 1.00 8.65 75 GLY A C 1
ATOM 601 O O . GLY A 1 75 ? -4.891 19.702 35.218 1.00 8.29 75 GLY A O 1
ATOM 602 N N . GLU A 1 76 ? -2.673 19.603 35.640 1.00 7.65 76 GLU A N 1
ATOM 603 C CA . GLU A 1 76 ? -2.460 21.044 35.596 1.00 8.92 76 GLU A CA 1
ATOM 604 C C . GLU A 1 76 ? -2.002 21.542 34.231 1.00 8.64 76 GLU A C 1
ATOM 605 O O . GLU A 1 76 ? -1.368 20.809 33.472 1.00 8.73 76 GLU A O 1
ATOM 611 N N . TYR A 1 77 ? -2.316 22.802 33.937 1.00 8.43 77 TYR A N 1
ATOM 612 C CA . TYR A 1 77 ? -1.944 23.416 32.664 1.00 7.60 77 TYR A CA 1
ATOM 613 C C . TYR A 1 77 ? -2.450 22.595 31.488 1.00 8.37 77 TYR A C 1
ATOM 614 O O . TYR A 1 77 ? -1.760 22.442 30.476 1.00 10.13 77 TYR A O 1
ATOM 623 N N . VAL A 1 78 ? -3.656 22.055 31.628 1.00 8.46 78 VAL A N 1
ATOM 624 C CA . VAL A 1 78 ? -4.255 21.269 30.563 1.00 7.25 78 VAL A CA 1
ATOM 625 C C . VAL A 1 78 ? -5.227 22.130 29.777 1.00 7.78 78 VAL A C 1
ATOM 626 O O . VAL A 1 78 ? -6.027 22.870 30.350 1.00 8.57 78 VAL A O 1
ATOM 630 N N . THR A 1 79 ? -5.133 22.039 28.457 1.00 5.87 79 THR A N 1
ATOM 631 C CA . THR A 1 79 ? -6.016 22.777 27.569 1.00 6.77 79 THR A CA 1
ATOM 632 C C . THR A 1 79 ? -6.951 21.781 26.899 1.00 6.76 79 THR A C 1
ATOM 633 O O . THR A 1 79 ? -6.501 20.928 26.137 1.00 8.19 79 THR A O 1
ATOM 637 N N . ILE A 1 80 ? -8.242 21.865 27.202 1.00 5.41 80 ILE A N 1
ATOM 638 C CA . ILE A 1 80 ? -9.208 20.973 26.572 1.00 6.97 80 ILE A CA 1
ATOM 639 C C . ILE A 1 80 ? -9.876 21.808 25.485 1.00 7.05 80 ILE A C 1
ATOM 640 O O . ILE A 1 80 ? -10.738 22.647 25.757 1.00 7.25 80 ILE A O 1
ATOM 645 N N . GLY A 1 81 ? -9.435 21.569 24.253 1.00 6.57 81 GLY A N 1
ATOM 646 C CA . GLY A 1 81 ? -9.900 22.312 23.099 1.00 5.59 81 GLY A CA 1
ATOM 647 C C . GLY A 1 81 ? -11.379 22.341 22.799 1.00 7.19 81 GLY A C 1
ATOM 648 O O . GLY A 1 81 ? -12.124 21.421 23.127 1.00 6.35 81 GLY A O 1
ATOM 649 N N . HIS A 1 82 ? -11.788 23.421 22.144 1.00 5.05 82 HIS A N 1
ATOM 650 C CA . HIS A 1 82 ? -13.173 23.619 21.766 1.00 6.04 82 HIS A CA 1
ATOM 651 C C . HIS A 1 82 ? -13.766 22.352 21.169 1.00 5.69 82 HIS A C 1
ATOM 652 O O . HIS A 1 82 ? -13.136 21.697 20.336 1.00 6.38 82 HIS A O 1
ATOM 659 N N . ASN A 1 83 ? -14.969 22.009 21.605 1.00 4.52 83 ASN A N 1
ATOM 660 C CA . ASN A 1 83 ? -15.696 20.851 21.122 1.00 5.55 83 ASN A CA 1
ATOM 661 C C . ASN A 1 83 ? -15.106 19.464 21.295 1.00 7.30 83 ASN A C 1
ATOM 662 O O . ASN A 1 83 ? -15.587 18.493 20.704 1.00 8.52 83 ASN A O 1
ATOM 667 N N . ALA A 1 84 ? -14.084 19.382 22.135 1.00 5.13 84 ALA A N 1
ATOM 668 C CA . ALA A 1 84 ? -13.475 18.101 22.434 1.00 6.56 84 ALA A CA 1
ATOM 669 C C . ALA A 1 84 ? -14.364 17.379 23.434 1.00 6.22 84 ALA A C 1
ATOM 670 O O . ALA A 1 84 ? -15.295 17.962 24.000 1.00 6.65 84 ALA A O 1
ATOM 672 N N . MET A 1 85 ? -14.075 16.106 23.660 1.00 5.61 85 MET A N 1
ATOM 673 C CA . MET A 1 85 ? -14.868 15.314 24.582 1.00 4.27 85 MET A CA 1
ATOM 674 C C . MET A 1 85 ? -13.951 14.357 25.338 1.00 5.81 85 MET A C 1
ATOM 675 O O . MET A 1 85 ? -13.231 13.569 24.729 1.00 6.71 85 MET A O 1
ATOM 680 N N . VAL A 1 86 ? -13.965 14.451 26.664 1.00 6.70 86 VAL A N 1
ATOM 681 C CA . VAL A 1 86 ? -13.142 13.582 27.502 1.00 7.35 86 VAL A CA 1
ATOM 682 C C . VAL A 1 86 ? -14.080 12.686 28.300 1.00 6.33 86 VAL A C 1
ATOM 683 O O . VAL A 1 86 ? -14.933 13.175 29.045 1.00 7.23 86 VAL A O 1
ATOM 687 N N . HIS A 1 87 ? -13.921 11.375 28.148 1.00 7.33 87 HIS A N 1
ATOM 688 C CA . HIS A 1 87 ? -14.796 10.439 28.836 1.00 8.21 87 HIS A CA 1
ATOM 689 C C . HIS A 1 87 ? -14.072 9.393 29.677 1.00 7.08 87 HIS A C 1
ATOM 690 O O . HIS A 1 87 ? -13.427 8.495 29.139 1.00 8.50 87 HIS A O 1
ATOM 697 N N . GLY A 1 88 ? -14.191 9.527 30.998 1.00 7.92 88 GLY A N 1
ATOM 698 C CA . GLY A 1 88 ? -13.576 8.589 31.927 1.00 10.48 88 GLY A CA 1
ATOM 699 C C . GLY A 1 88 ? -12.096 8.343 31.721 1.00 9.60 88 GLY A C 1
ATOM 700 O O . GLY A 1 88 ? -11.627 7.207 31.843 1.00 8.66 88 GLY A O 1
ATOM 701 N N . ALA A 1 89 ? -11.350 9.404 31.437 1.00 8.51 89 ALA A N 1
ATOM 702 C CA . ALA A 1 89 ? -9.922 9.274 31.195 1.00 9.44 89 ALA A CA 1
ATOM 703 C C . ALA A 1 89 ? -9.054 10.043 32.174 1.00 6.93 89 ALA A C 1
ATOM 704 O O . ALA A 1 89 ? -9.518 10.948 32.874 1.00 8.17 89 ALA A O 1
ATOM 706 N N . LYS A 1 90 ? -7.785 9.654 32.223 1.00 7.94 90 LYS A N 1
ATOM 707 C CA . LYS A 1 90 ? -6.800 10.305 33.070 1.00 8.20 90 LYS A CA 1
ATOM 708 C C . LYS A 1 90 ? -5.904 11.121 32.152 1.00 10.83 90 LYS A C 1
ATOM 709 O O . LYS A 1 90 ? -5.341 10.592 31.192 1.00 10.04 90 LYS A O 1
ATOM 715 N N . VAL A 1 91 ? -5.797 12.414 32.438 1.00 8.55 91 VAL A N 1
ATOM 716 C CA . VAL A 1 91 ? -4.980 13.311 31.638 1.00 9.18 91 VAL A CA 1
ATOM 717 C C . VAL A 1 91 ? -3.934 13.938 32.547 1.00 7.81 91 VAL A C 1
ATOM 718 O O . VAL A 1 91 ? -4.261 14.470 33.608 1.00 8.98 91 VAL A O 1
ATOM 722 N N . GLY A 1 92 ? -2.676 13.858 32.126 1.00 8.29 92 GLY A N 1
ATOM 723 C CA . GLY A 1 92 ? -1.582 14.401 32.912 1.00 6.42 92 GLY A CA 1
ATOM 724 C C . GLY A 1 92 ? -1.465 15.911 32.885 1.00 7.63 92 GLY A C 1
ATOM 725 O O . GLY A 1 92 ? -2.443 16.620 32.654 1.00 8.65 92 GLY A O 1
ATOM 726 N N . ASN A 1 93 ? -0.252 16.399 33.119 1.00 9.24 93 ASN A N 1
ATOM 727 C CA . ASN A 1 93 ? 0.018 17.830 33.145 1.00 7.11 93 ASN A CA 1
ATOM 728 C C . ASN A 1 93 ? 0.582 18.337 31.822 1.00 8.50 93 ASN A C 1
AT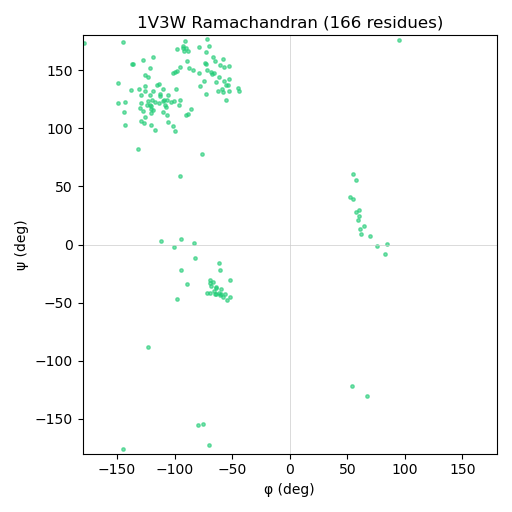OM 729 O O . ASN A 1 93 ? 1.271 17.604 31.113 1.00 9.65 93 ASN A O 1
ATOM 734 N N . TYR A 1 94 ? 0.277 19.591 31.495 1.00 8.01 94 TYR A N 1
ATOM 735 C CA . TYR A 1 94 ? 0.754 20.220 30.262 1.00 9.10 94 TYR A CA 1
ATOM 736 C C . TYR A 1 94 ? 0.323 19.411 29.048 1.00 10.97 94 TYR A C 1
ATOM 737 O O . TYR A 1 94 ? 1.148 18.995 28.229 1.00 10.41 94 TYR A O 1
ATOM 746 N N . VAL A 1 95 ? -0.981 19.190 28.942 1.00 9.77 95 VAL A N 1
ATOM 747 C CA . VAL A 1 95 ? -1.541 18.431 27.837 1.00 8.36 95 VAL A CA 1
ATOM 748 C C . VAL A 1 95 ? -2.499 19.288 27.036 1.00 6.26 95 VAL A C 1
ATOM 749 O O . VAL A 1 95 ? -3.349 19.973 27.602 1.00 8.19 95 VAL A O 1
ATOM 753 N N . ILE A 1 96 ? -2.341 19.262 25.718 1.00 7.12 96 ILE A N 1
ATOM 754 C CA . ILE A 1 96 ? -3.232 19.998 24.844 1.00 7.42 96 ILE A CA 1
ATOM 755 C C . ILE A 1 96 ? -4.136 18.978 24.172 1.00 7.21 96 ILE A C 1
ATOM 756 O O . ILE A 1 96 ? -3.679 18.160 23.367 1.00 7.90 96 ILE A O 1
ATOM 761 N N . ILE A 1 97 ? -5.413 19.006 24.533 1.00 5.11 97 ILE A N 1
ATOM 762 C CA . ILE A 1 97 ? -6.394 18.108 23.944 1.00 5.76 97 ILE A CA 1
ATOM 763 C C . ILE A 1 97 ? -6.946 18.859 22.740 1.00 6.88 97 ILE A C 1
ATOM 764 O O . ILE A 1 97 ? -7.623 19.880 22.885 1.00 7.47 97 ILE A O 1
ATOM 772 N N . GLY A 1 98 ? -6.627 18.355 21.553 1.00 7.68 98 GLY A N 1
ATOM 773 C CA . GLY A 1 98 ? -7.060 18.988 20.322 1.00 8.68 98 GLY A CA 1
ATOM 774 C C . GLY A 1 98 ? -8.526 19.298 20.144 1.00 6.75 98 GLY A C 1
ATOM 775 O O . GLY A 1 98 ? -9.407 18.650 20.711 1.00 6.52 98 GLY A O 1
ATOM 776 N N . ILE A 1 99 ? -8.777 20.311 19.327 1.00 8.16 99 ILE A N 1
ATOM 777 C CA . ILE A 1 99 ? -10.129 20.735 19.020 1.00 6.80 99 ILE A CA 1
ATOM 778 C C . ILE A 1 99 ? -10.897 19.569 18.418 1.00 7.11 99 ILE A C 1
ATOM 779 O O . ILE A 1 99 ? -10.411 18.872 17.524 1.00 7.72 99 ILE A O 1
ATOM 784 N N . SER A 1 100 ? -12.088 19.349 18.953 1.00 6.34 100 SER A N 1
ATOM 785 C CA . SER A 1 100 ? -12.968 18.292 18.493 1.00 6.20 100 SER A CA 1
ATOM 786 C C . SER A 1 100 ? -12.354 16.898 18.569 1.00 9.70 100 SER A C 1
ATOM 787 O O . SER A 1 100 ? -12.707 16.025 17.786 1.00 10.75 100 SER A O 1
ATOM 790 N N . SER A 1 101 ? -11.427 16.684 19.497 1.00 7.39 101 SER A N 1
ATOM 791 C CA . SER A 1 101 ? -10.831 15.363 19.645 1.00 6.56 101 SER A CA 1
ATOM 792 C C . SER A 1 101 ? -11.667 14.587 20.660 1.00 7.27 101 SER A C 1
ATOM 793 O O . SER A 1 101 ? -12.602 15.135 21.249 1.00 7.28 101 SER A O 1
ATOM 796 N N . VAL A 1 102 ? -11.334 13.315 20.858 1.00 6.05 102 VAL A N 1
ATOM 797 C CA . VAL A 1 102 ? -12.058 12.466 21.797 1.00 7.36 102 VAL A CA 1
ATOM 798 C C . VAL A 1 102 ? -11.073 11.615 22.589 1.00 7.56 102 VAL A C 1
ATOM 799 O O . VAL A 1 102 ? -10.163 11.021 22.016 1.00 8.96 102 VAL A O 1
ATOM 803 N N . ILE A 1 103 ? -11.252 11.573 23.905 1.00 6.20 103 ILE A N 1
ATOM 804 C CA . ILE A 1 103 ? -10.400 10.769 24.775 1.00 7.08 103 ILE A CA 1
ATOM 805 C C . ILE A 1 103 ? -11.354 9.807 25.461 1.00 6.99 103 ILE A C 1
ATOM 806 O O . ILE A 1 103 ? -12.241 10.232 26.198 1.00 7.36 103 ILE A O 1
ATOM 811 N N . LEU A 1 104 ? -11.178 8.513 25.216 1.00 8.01 104 LEU A N 1
ATOM 812 C CA . LEU A 1 104 ? -12.081 7.521 25.780 1.00 9.42 104 LEU A CA 1
ATOM 813 C C . LEU A 1 104 ? -11.685 6.899 27.119 1.00 11.09 104 LEU A C 1
ATOM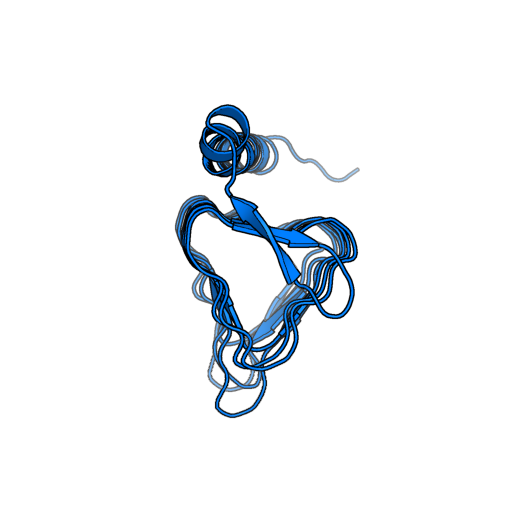 814 O O . LEU A 1 104 ? -10.576 7.094 27.622 1.00 9.48 104 LEU A O 1
ATOM 819 N N . ASP A 1 105 ? -12.626 6.147 27.681 1.00 9.87 105 ASP A N 1
ATOM 820 C CA . ASP A 1 105 ? -12.493 5.511 28.986 1.00 10.67 105 ASP A CA 1
ATOM 821 C C . ASP A 1 105 ? -11.262 4.653 29.224 1.00 12.71 105 ASP A C 1
ATOM 822 O O . ASP A 1 105 ? -10.908 3.799 28.412 1.00 11.90 105 ASP A O 1
ATOM 827 N N . GLY A 1 106 ? -10.621 4.889 30.363 1.00 11.30 106 GLY A N 1
ATOM 828 C CA . GLY A 1 106 ? -9.439 4.129 30.719 1.00 10.58 106 GLY A CA 1
ATOM 829 C C . GLY A 1 106 ? -8.152 4.634 30.103 1.00 14.08 106 GLY A C 1
ATOM 830 O O . GLY A 1 106 ? -7.071 4.159 30.450 1.00 13.03 106 GLY A O 1
ATOM 831 N N . ALA A 1 107 ? -8.253 5.588 29.184 1.00 10.10 107 ALA A N 1
ATOM 832 C CA . ALA A 1 107 ? -7.056 6.129 28.556 1.00 9.59 107 ALA A CA 1
ATOM 833 C C . ALA A 1 107 ? -6.226 6.865 29.600 1.00 10.31 107 ALA A C 1
ATOM 834 O O . ALA A 1 107 ? -6.769 7.435 30.550 1.00 11.78 107 ALA A O 1
ATOM 836 N N . LYS A 1 108 ? -4.909 6.834 29.423 1.00 10.84 108 LYS A N 1
ATOM 837 C CA . LYS A 1 108 ? -3.984 7.501 30.331 1.00 9.68 108 LYS A CA 1
ATOM 838 C C . LYS A 1 108 ? -3.066 8.353 29.466 1.00 10.73 108 LYS A C 1
ATOM 839 O O . LYS A 1 108 ? -2.204 7.828 28.762 1.00 13.85 108 LYS A O 1
ATOM 845 N N . ILE A 1 109 ? -3.268 9.666 29.497 1.00 8.61 109 ILE A N 1
ATOM 846 C CA . ILE A 1 109 ? -2.448 10.577 28.709 1.00 10.96 109 ILE A CA 1
ATOM 847 C C . ILE A 1 109 ? -1.312 11.103 29.575 1.00 11.38 109 ILE A C 1
ATOM 848 O O . ILE A 1 109 ? -1.548 11.661 30.647 1.00 10.27 109 ILE A O 1
ATOM 853 N N . GLY A 1 110 ? -0.081 10.918 29.108 1.00 12.15 110 GLY A N 1
ATOM 854 C CA . GLY A 1 110 ? 1.075 11.382 29.855 1.00 11.19 110 GLY A CA 1
ATOM 855 C C . GLY A 1 110 ? 1.216 12.893 29.879 1.00 10.94 110 GLY A C 1
ATOM 856 O O . GLY A 1 110 ? 0.335 13.618 29.418 1.00 13.68 110 GLY A O 1
ATOM 857 N N . ASP A 1 111 ? 2.334 13.369 30.418 1.00 10.33 111 ASP A N 1
ATOM 858 C CA . ASP A 1 111 ? 2.588 14.801 30.510 1.00 8.72 111 ASP A CA 1
ATOM 859 C C . ASP A 1 111 ? 3.253 15.337 29.250 1.00 8.58 111 ASP A C 1
ATOM 860 O O . ASP A 1 111 ? 3.968 14.610 28.558 1.00 10.37 111 ASP A O 1
ATOM 865 N N . HIS A 1 112 ? 3.017 16.614 28.962 1.00 9.09 112 HIS A N 1
ATOM 866 C CA . HIS A 1 112 ? 3.583 17.257 27.783 1.00 9.09 112 HIS A CA 1
ATOM 867 C C . HIS A 1 112 ? 3.211 16.473 26.533 1.00 10.47 112 HIS A C 1
ATOM 868 O O . HIS A 1 112 ? 4.070 15.976 25.801 1.00 11.27 112 HIS A O 1
ATOM 875 N N . VAL A 1 113 ? 1.908 16.370 26.305 1.00 9.37 113 VAL A N 1
ATOM 876 C CA . VAL A 1 113 ? 1.369 15.656 25.159 1.00 8.75 113 VAL A CA 1
ATOM 877 C C . VAL A 1 113 ? 0.428 16.560 24.380 1.00 8.76 113 VAL A C 1
ATOM 878 O O . VAL A 1 113 ? -0.255 17.409 24.951 1.00 8.49 113 VAL A O 1
ATOM 882 N N . ILE A 1 114 ? 0.416 16.392 23.065 1.00 8.38 114 ILE A N 1
ATOM 883 C CA . ILE A 1 114 ? -0.492 17.152 22.225 1.00 8.30 114 ILE A CA 1
ATOM 884 C C . ILE A 1 114 ? -1.306 16.138 21.449 1.00 9.42 114 ILE A C 1
ATOM 885 O O . ILE A 1 114 ? -0.751 15.265 20.782 1.00 8.20 114 ILE A O 1
ATOM 890 N N . ILE A 1 115 ? -2.624 16.227 21.587 1.00 8.63 115 ILE A N 1
ATOM 891 C CA . ILE A 1 115 ? -3.533 15.351 20.867 1.00 7.97 115 ILE A CA 1
ATOM 892 C C . ILE A 1 115 ? -4.028 16.211 19.711 1.00 9.80 115 ILE A C 1
ATOM 893 O O . ILE A 1 115 ? -4.561 17.301 19.924 1.00 9.24 115 ILE A O 1
ATOM 898 N N . GLY A 1 116 ? -3.834 15.734 18.489 1.00 8.04 116 GLY A N 1
ATOM 899 C CA . GLY A 1 116 ? -4.257 16.499 17.331 1.00 8.65 116 GLY A CA 1
ATOM 900 C C . GLY A 1 116 ? -5.755 16.702 17.224 1.00 7.98 116 GLY A C 1
ATOM 901 O O . GLY A 1 116 ? -6.545 15.944 17.790 1.00 9.33 116 GLY A O 1
ATOM 902 N N . ALA A 1 117 ? -6.146 17.740 16.490 1.00 8.13 117 ALA A N 1
ATOM 903 C CA . ALA A 1 117 ? -7.555 18.044 16.278 1.00 9.74 117 ALA A CA 1
ATOM 904 C C . ALA A 1 117 ? -8.237 16.857 15.612 1.00 8.91 117 ALA A C 1
ATOM 905 O O . ALA A 1 117 ? -7.711 16.282 14.660 1.00 10.46 117 ALA A O 1
ATOM 907 N N . GLY A 1 118 ? -9.402 16.487 16.130 1.00 7.74 118 GLY A N 1
ATOM 908 C CA . GLY A 1 118 ? -10.150 15.376 15.566 1.00 9.24 118 GLY A CA 1
ATOM 909 C C . GLY A 1 118 ? -9.644 13.976 15.866 1.00 10.92 118 GLY A C 1
ATOM 910 O O . GLY A 1 118 ? -10.246 12.996 15.428 1.00 12.85 118 GLY A O 1
ATOM 911 N N . ALA A 1 119 ? -8.545 13.860 16.602 1.00 9.34 119 ALA A N 1
ATOM 912 C CA . ALA A 1 119 ? -8.015 12.540 16.922 1.00 10.24 119 ALA A CA 1
ATOM 913 C C . ALA A 1 119 ? -8.885 11.856 17.970 1.00 8.77 119 ALA A C 1
ATOM 914 O O . ALA A 1 119 ? -9.600 12.517 18.722 1.00 9.37 119 ALA A O 1
ATOM 916 N N . VAL A 1 120 ? -8.828 10.528 18.005 1.00 7.64 120 VAL A N 1
ATOM 917 C CA . VAL A 1 120 ? -9.593 9.754 18.972 1.00 7.98 120 VAL A CA 1
ATOM 918 C C . VAL A 1 120 ? -8.660 8.808 19.709 1.00 9.65 120 VAL A C 1
ATOM 919 O O . VAL A 1 120 ? -8.076 7.907 19.107 1.00 12.10 120 VAL A O 1
ATOM 923 N N . VAL A 1 121 ? -8.500 9.029 21.007 1.00 8.30 121 VAL A N 1
ATOM 924 C CA . VAL A 1 121 ? -7.660 8.158 21.815 1.00 9.69 121 VAL A CA 1
ATOM 925 C C . VAL A 1 121 ? -8.570 7.031 22.307 1.00 11.51 121 VAL A C 1
ATOM 926 O O . VAL A 1 121 ? -9.487 7.255 23.097 1.00 10.30 121 VAL A O 1
ATOM 930 N N . PRO A 1 122 ? -8.333 5.801 21.826 1.00 11.11 122 PRO A N 1
ATOM 931 C CA . PRO A 1 122 ? -9.111 4.610 22.182 1.00 11.20 122 PRO A CA 1
ATOM 932 C C . PRO A 1 122 ? -9.147 4.283 23.672 1.00 11.15 122 PRO A C 1
ATOM 933 O O . PRO A 1 122 ? -8.290 4.718 24.442 1.00 11.28 122 PRO A O 1
ATOM 937 N N . PRO A 1 123 ? -10.149 3.500 24.096 1.00 11.41 123 PRO A N 1
ATOM 938 C CA . PRO A 1 123 ? -10.273 3.118 25.504 1.00 11.74 123 PRO A CA 1
ATOM 939 C C . PRO A 1 123 ? -9.003 2.412 25.977 1.00 14.43 123 PRO A C 1
ATOM 940 O O . PRO A 1 123 ? -8.407 1.626 25.235 1.00 12.97 123 PRO A O 1
ATOM 944 N N . ASN A 1 124 ? -8.597 2.708 27.208 1.00 10.89 124 ASN A N 1
ATOM 945 C CA . ASN A 1 124 ? -7.417 2.108 27.825 1.00 12.35 124 ASN A CA 1
ATOM 946 C C . ASN A 1 124 ? -6.083 2.379 27.139 1.00 13.17 124 ASN A C 1
ATOM 947 O O . ASN A 1 124 ? -5.064 1.792 27.505 1.00 17.94 124 ASN A O 1
ATOM 952 N N . LYS A 1 125 ? -6.077 3.273 26.158 1.00 11.24 125 LYS A N 1
ATOM 953 C CA . LYS A 1 125 ? -4.844 3.609 25.452 1.00 12.17 125 LYS A CA 1
ATOM 954 C C . LYS A 1 125 ? -3.927 4.451 26.333 1.00 15.96 125 LYS A C 1
ATOM 955 O O . LYS A 1 125 ? -4.353 5.458 26.899 1.00 13.98 125 LYS A O 1
ATOM 961 N N . GLU A 1 126 ? -2.670 4.038 26.447 1.00 14.70 126 GLU A N 1
ATOM 962 C CA . GLU A 1 126 ? -1.703 4.781 27.241 1.00 15.15 126 GLU A CA 1
ATOM 963 C C . GLU A 1 126 ? -0.782 5.570 26.319 1.00 14.10 126 GLU A C 1
ATOM 964 O O . GLU A 1 126 ? -0.130 5.003 25.438 1.00 15.94 126 GLU A O 1
ATOM 970 N N . ILE A 1 127 ? -0.744 6.884 26.517 1.00 10.97 127 ILE A N 1
ATOM 971 C CA . ILE A 1 127 ? 0.090 7.769 25.714 1.00 10.77 127 ILE A CA 1
ATOM 972 C C . ILE A 1 127 ? 1.277 8.248 26.547 1.00 12.38 127 ILE A C 1
ATOM 973 O O . ILE A 1 127 ? 1.103 8.902 27.576 1.00 11.30 127 ILE A O 1
ATOM 978 N N . PRO A 1 128 ? 2.505 7.924 26.115 1.00 11.09 128 PRO A N 1
ATOM 979 C CA . PRO A 1 128 ? 3.705 8.339 26.852 1.00 12.36 128 PRO A CA 1
ATOM 980 C C . PRO A 1 128 ? 3.930 9.853 26.856 1.00 11.36 128 PRO A C 1
ATOM 981 O O . PRO A 1 128 ? 3.377 10.574 26.026 1.00 9.44 128 PRO A O 1
ATOM 985 N N . ASP A 1 129 ? 4.751 10.325 27.791 1.00 12.79 129 ASP A N 1
ATOM 986 C CA . ASP A 1 129 ? 5.059 11.747 27.881 1.00 12.68 129 ASP A CA 1
ATOM 987 C C . ASP A 1 129 ? 5.716 12.227 26.589 1.00 11.54 129 ASP A C 1
ATOM 988 O O . ASP A 1 129 ? 6.339 11.443 25.870 1.00 13.12 129 ASP A O 1
ATOM 993 N N . TYR A 1 130 ? 5.570 13.519 26.306 1.00 11.80 130 TYR A N 1
ATOM 994 C CA . TYR A 1 130 ? 6.177 14.146 25.134 1.00 11.89 130 TYR A CA 1
ATOM 995 C C . TYR A 1 130 ? 5.749 13.572 23.789 1.00 12.15 130 TYR A C 1
ATOM 996 O O . TYR A 1 130 ? 6.504 13.618 22.819 1.00 15.78 130 TYR A O 1
ATOM 1005 N N . SER A 1 131 ? 4.526 13.058 23.728 1.00 11.04 131 SER A N 1
ATOM 1006 C CA . SER A 1 131 ? 4.004 12.469 22.499 1.00 10.01 131 SER A CA 1
ATOM 1007 C C . SER A 1 131 ? 3.056 13.376 21.724 1.00 13.37 131 SER A C 1
ATOM 1008 O O . SER A 1 131 ? 2.333 14.189 22.307 1.00 11.53 131 SER A O 1
ATOM 1011 N N . LEU A 1 132 ? 3.081 13.230 20.402 1.00 10.64 132 LEU A N 1
ATOM 1012 C CA . LEU A 1 132 ? 2.164 13.939 19.521 1.00 10.30 132 LEU A CA 1
ATOM 1013 C C . LEU A 1 132 ? 1.277 12.796 19.045 1.00 11.46 132 LEU A C 1
ATOM 1014 O O . LEU A 1 132 ? 1.774 11.804 18.509 1.00 12.54 132 LEU A O 1
ATOM 1019 N N . VAL A 1 133 ? -0.026 12.922 19.262 1.00 8.01 133 VAL A N 1
ATOM 1020 C CA . VAL A 1 133 ? -0.967 11.883 18.871 1.00 10.77 133 VAL A CA 1
ATOM 1021 C C . VAL A 1 133 ? -1.883 12.349 17.748 1.00 11.30 133 VAL A C 1
ATOM 1022 O O . VAL A 1 133 ? -2.506 13.408 17.840 1.00 10.78 133 VAL A O 1
ATOM 1026 N N . LEU A 1 134 ? -1.952 11.552 16.686 1.00 10.25 134 LEU A N 1
ATOM 1027 C CA . LEU A 1 134 ? -2.794 11.866 15.537 1.00 11.41 134 LEU A CA 1
ATOM 1028 C C . LEU A 1 134 ? -3.548 10.630 15.071 1.00 11.55 134 LEU A C 1
ATOM 1029 O O . LEU A 1 134 ? -3.117 9.498 15.315 1.00 15.26 134 LEU A O 1
ATOM 1034 N N . GLY A 1 135 ? -4.676 10.857 14.407 1.00 15.28 135 GLY A N 1
ATOM 1035 C CA . GLY A 1 135 ? -5.452 9.757 13.864 1.00 13.62 135 GLY A CA 1
ATOM 1036 C C . GLY A 1 135 ? -6.605 9.179 14.657 1.00 17.34 135 GLY A C 1
ATOM 1037 O O . GLY A 1 135 ? -6.878 9.568 15.793 1.00 13.11 135 GLY A O 1
ATOM 1038 N N . VAL A 1 136 ? -7.289 8.239 14.012 1.00 17.00 136 VAL A N 1
ATOM 1039 C CA . VAL A 1 136 ? -8.427 7.527 14.576 1.00 16.89 136 VAL A CA 1
ATOM 1040 C C . VAL A 1 136 ? -8.337 6.086 14.072 1.00 20.25 136 VAL A C 1
ATOM 1041 O O . VAL A 1 136 ? -8.666 5.807 12.919 1.00 24.58 136 VAL A O 1
ATOM 1045 N N . PRO A 1 137 ? -7.889 5.152 14.926 1.00 20.37 137 PRO A N 1
ATOM 1046 C CA . PRO A 1 137 ? -7.465 5.355 16.314 1.00 18.93 137 PRO A CA 1
ATOM 1047 C C . PRO A 1 137 ? -6.184 6.172 16.449 1.00 21.16 137 PRO A C 1
ATOM 1048 O O . PRO A 1 137 ? -5.285 6.090 15.609 1.00 21.39 137 PRO A O 1
ATOM 1052 N N . GLY A 1 138 ? -6.113 6.953 17.522 1.00 14.98 138 GLY A N 1
ATOM 1053 C CA . GLY A 1 138 ? -4.953 7.787 17.769 1.00 14.71 138 GLY A CA 1
ATOM 1054 C C . GLY A 1 138 ? -3.661 7.020 17.966 1.00 18.65 138 GLY A C 1
ATOM 1055 O O . GLY A 1 138 ? -3.600 6.051 18.730 1.00 19.65 138 GLY A O 1
ATOM 1056 N N . LYS A 1 139 ? -2.629 7.475 17.263 1.00 17.28 139 LYS A N 1
ATOM 1057 C CA . LYS A 1 139 ? -1.294 6.886 17.306 1.00 20.98 139 LYS A CA 1
ATOM 1058 C C . LYS A 1 139 ? -0.298 7.947 17.747 1.00 14.31 139 LYS A C 1
ATOM 1059 O O . LYS A 1 139 ? -0.521 9.133 17.520 1.00 15.46 139 LYS A O 1
ATOM 1065 N N . VAL A 1 140 ? 0.793 7.523 18.379 1.00 16.55 140 VAL A N 1
ATOM 1066 C CA . VAL A 1 140 ? 1.853 8.456 18.741 1.00 14.26 140 VAL A CA 1
ATOM 1067 C C . VAL A 1 140 ? 2.654 8.460 17.445 1.00 19.54 140 VAL A C 1
ATOM 1068 O O . VAL A 1 140 ? 3.186 7.424 17.046 1.00 20.17 140 VAL A O 1
ATOM 1072 N N . VAL A 1 141 ? 2.730 9.605 16.781 1.00 14.55 141 VAL A N 1
ATOM 1073 C CA . VAL A 1 141 ? 3.451 9.691 15.517 1.00 16.35 141 VAL A CA 1
ATOM 1074 C C . VAL A 1 141 ? 4.894 10.162 15.668 1.00 13.99 141 VAL A C 1
ATOM 1075 O O . VAL A 1 141 ? 5.732 9.906 14.801 1.00 17.99 141 VAL A O 1
ATOM 1079 N N . ARG A 1 142 ? 5.179 10.846 16.770 1.00 13.82 142 ARG A N 1
ATOM 1080 C CA . ARG A 1 142 ? 6.523 11.348 17.043 1.00 13.00 142 ARG A CA 1
ATOM 1081 C C . ARG A 1 142 ? 6.534 12.064 18.385 1.00 17.76 142 ARG A C 1
ATOM 1082 O O . ARG A 1 142 ? 5.490 12.245 19.009 1.00 15.07 142 ARG A O 1
ATOM 1090 N N . GLN A 1 143 ? 7.719 12.464 18.830 1.00 15.80 143 GLN A N 1
ATOM 1091 C CA . GLN A 1 143 ? 7.842 13.186 20.088 1.00 14.61 143 GLN A CA 1
ATOM 1092 C C . GLN A 1 143 ? 7.697 14.679 19.796 1.00 16.55 143 GLN A C 1
ATOM 1093 O O . GLN A 1 143 ? 7.910 15.124 18.666 1.00 14.53 143 GLN A O 1
ATOM 1099 N N . LEU A 1 144 ? 7.329 15.452 20.810 1.00 14.37 144 LEU A N 1
ATOM 1100 C CA . LEU A 1 144 ? 7.164 16.888 20.634 1.00 13.24 144 LEU A CA 1
ATOM 1101 C C . LEU A 1 144 ? 8.497 17.606 20.486 1.00 12.75 144 LEU A C 1
ATOM 1102 O O . LEU A 1 144 ? 9.531 17.1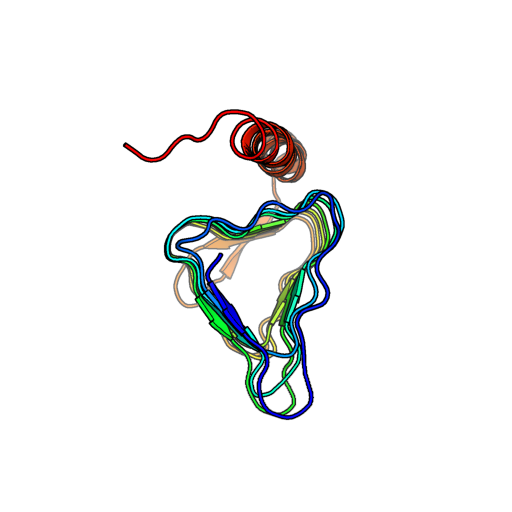24 20.951 1.00 15.43 144 LEU A O 1
ATOM 1107 N N . THR A 1 145 ? 8.457 18.765 19.838 1.00 13.99 145 THR A N 1
ATOM 1108 C CA . THR A 1 145 ? 9.645 19.586 19.657 1.00 14.81 145 THR A CA 1
ATOM 1109 C C . THR A 1 145 ? 9.706 20.515 20.864 1.00 17.27 145 THR A C 1
ATOM 1110 O O . THR A 1 145 ? 8.745 20.605 21.628 1.00 17.81 145 THR A O 1
ATOM 1114 N N . GLU A 1 146 ? 10.827 21.205 21.038 1.00 16.65 146 GLU A N 1
ATOM 1115 C CA . GLU A 1 146 ? 10.980 22.124 22.158 1.00 16.81 146 GLU A CA 1
ATOM 1116 C C . GLU A 1 146 ? 9.922 23.225 22.112 1.00 17.41 146 GLU A C 1
ATOM 1117 O O . GLU A 1 146 ? 9.392 23.633 23.148 1.00 16.20 146 GLU A O 1
ATOM 1123 N N . GLU A 1 147 ? 9.611 23.696 20.908 1.00 16.56 147 GLU A N 1
ATOM 1124 C CA . GLU A 1 147 ? 8.618 24.749 20.731 1.00 17.50 147 GLU A CA 1
ATOM 1125 C C . GLU A 1 147 ? 7.234 24.270 21.164 1.00 16.62 147 GLU A C 1
ATOM 1126 O O . GLU A 1 147 ? 6.492 24.996 21.826 1.00 16.88 147 GLU A O 1
ATOM 1132 N N . GLU A 1 148 ? 6.891 23.043 20.787 1.00 13.01 148 GLU A N 1
ATOM 1133 C CA . GLU A 1 148 ? 5.595 22.480 21.142 1.00 11.27 148 GLU A CA 1
ATOM 1134 C C . GLU A 1 148 ? 5.518 22.238 22.644 1.00 14.30 148 GLU A C 1
ATOM 1135 O O . GLU A 1 148 ? 4.461 22.397 23.251 1.00 12.45 148 GLU A O 1
ATOM 1141 N N . ILE A 1 149 ? 6.641 21.853 23.242 1.00 15.00 149 ILE A N 1
ATOM 1142 C CA . ILE A 1 149 ? 6.683 21.602 24.677 1.00 12.96 149 ILE A CA 1
ATOM 1143 C C . ILE A 1 149 ? 6.427 22.898 25.442 1.00 11.95 149 ILE A C 1
ATOM 1144 O O . ILE A 1 149 ? 5.685 22.910 26.425 1.00 13.84 149 ILE A O 1
ATOM 1149 N N . GLU A 1 150 ? 7.033 23.993 24.993 1.00 13.27 150 GLU A N 1
ATOM 1150 C CA . GLU A 1 150 ? 6.835 25.273 25.657 1.00 12.72 150 GLU A CA 1
ATOM 1151 C C . GLU A 1 150 ? 5.381 25.699 25.455 1.00 14.47 150 GLU A C 1
ATOM 1152 O O . GLU A 1 150 ? 4.787 26.345 26.319 1.00 15.29 150 GLU A O 1
ATOM 1158 N N . TRP A 1 151 ? 4.807 25.318 24.317 1.00 13.07 151 TRP A N 1
ATOM 1159 C CA . TRP A 1 151 ? 3.421 25.656 24.011 1.00 14.46 151 TRP A CA 1
ATOM 1160 C C . TRP A 1 151 ? 2.439 24.902 24.913 1.00 12.89 151 TRP A C 1
ATOM 1161 O O . TRP A 1 151 ? 1.359 25.412 25.217 1.00 15.54 151 TRP A O 1
ATOM 1172 N N . THR A 1 152 ? 2.802 23.697 25.348 1.00 11.93 152 THR A N 1
ATOM 1173 C CA . THR A 1 152 ? 1.901 22.942 26.217 1.00 12.46 152 THR A CA 1
ATOM 1174 C C . THR A 1 152 ? 1.624 23.702 27.519 1.00 13.86 152 THR A C 1
ATOM 1175 O O . THR A 1 152 ? 0.613 23.445 28.176 1.00 16.15 152 THR A O 1
ATOM 1179 N N . LYS A 1 153 ? 2.509 24.630 27.895 1.00 11.83 153 LYS A N 1
ATOM 1180 C CA . LYS A 1 153 ? 2.292 25.442 29.101 1.00 11.14 153 LYS A CA 1
ATOM 1181 C C . LYS A 1 153 ? 1.705 26.808 28.717 1.00 13.76 153 LYS A C 1
ATOM 1182 O O . LYS A 1 153 ? 0.737 27.268 29.318 1.00 13.52 153 LYS A O 1
ATOM 1188 N N . LYS A 1 154 ? 2.301 27.443 27.709 1.00 13.71 154 LYS A N 1
ATOM 1189 C CA . LYS A 1 154 ? 1.893 28.762 27.211 1.00 10.84 154 LYS A CA 1
ATOM 1190 C C . LYS A 1 154 ? 0.391 28.841 26.895 1.00 9.68 154 LYS A C 1
ATOM 1191 O O . LYS A 1 154 ? -0.279 29.807 27.261 1.00 12.53 154 LYS A O 1
ATOM 1197 N N . ASN A 1 155 ? -0.130 27.819 26.224 1.00 11.08 155 ASN A N 1
ATOM 1198 C CA . ASN A 1 155 ? -1.545 27.774 25.857 1.00 13.42 155 ASN A CA 1
ATOM 1199 C C . ASN A 1 155 ? -2.401 27.956 27.110 1.00 10.77 155 ASN A C 1
ATOM 1200 O O . ASN A 1 155 ? -3.341 28.756 27.134 1.00 12.04 155 ASN A O 1
ATOM 1205 N N . ALA A 1 156 ? -2.064 27.207 28.154 1.00 9.10 156 ALA A N 1
ATOM 1206 C CA . ALA A 1 156 ? -2.801 27.276 29.411 1.00 10.71 156 ALA A CA 1
ATOM 1207 C C . ALA A 1 156 ? -2.652 28.632 30.094 1.00 9.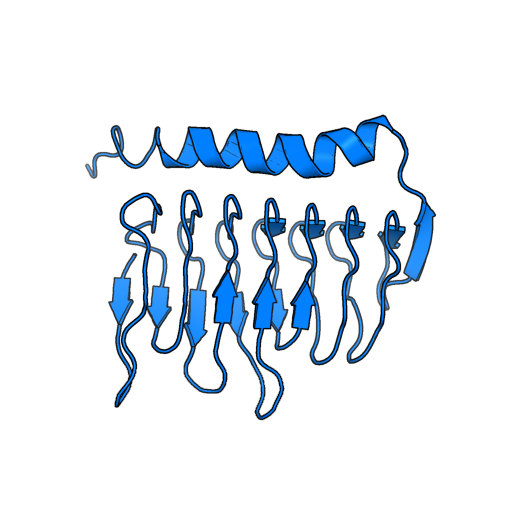85 156 ALA A C 1
ATOM 1208 O O . ALA A 1 156 ? -3.612 29.160 30.653 1.00 9.40 156 ALA A O 1
ATOM 1210 N N . GLU A 1 157 ? -1.452 29.201 30.055 1.00 10.42 157 GLU A N 1
ATOM 1211 C CA . GLU A 1 157 ? -1.231 30.496 30.686 1.00 11.70 157 GLU A CA 1
ATOM 1212 C C . GLU A 1 157 ? -2.050 31.589 30.014 1.00 10.58 157 GLU A C 1
ATOM 1213 O O . GLU A 1 157 ? -2.543 32.499 30.680 1.00 11.38 157 GLU A O 1
ATOM 1219 N N . ILE A 1 158 ? -2.193 31.497 28.696 1.00 11.57 158 ILE A N 1
ATOM 1220 C CA . ILE A 1 158 ? -2.977 32.473 27.951 1.00 11.24 158 ILE A CA 1
ATOM 1221 C C . ILE A 1 158 ? -4.400 32.447 28.496 1.00 8.63 158 ILE A C 1
ATOM 1222 O O . ILE A 1 158 ? -5.024 33.489 28.705 1.00 10.57 158 ILE A O 1
ATOM 1227 N N . TYR A 1 159 ? -4.903 31.243 28.741 1.00 9.40 159 TYR A N 1
ATOM 1228 C CA . TYR A 1 159 ? -6.251 31.081 29.259 1.00 7.09 159 TYR A CA 1
ATOM 1229 C C . TYR A 1 159 ? -6.444 31.545 30.687 1.00 7.49 159 TYR A C 1
ATOM 1230 O O . TYR A 1 159 ? -7.526 32.013 31.049 1.00 9.42 159 TYR A O 1
ATOM 1239 N N . VAL A 1 160 ? -5.410 31.409 31.509 1.00 8.32 160 VAL A N 1
ATOM 1240 C CA . VAL A 1 160 ? -5.521 31.865 32.885 1.00 8.83 160 VAL A CA 1
ATOM 1241 C C . VAL A 1 160 ? -5.775 33.372 32.853 1.00 9.21 160 VAL A C 1
ATOM 1242 O O . VAL A 1 160 ? -6.612 33.889 33.591 1.00 10.05 160 VAL A O 1
ATOM 1246 N N . GLU A 1 161 ? -5.061 34.071 31.976 1.00 10.03 161 GLU A N 1
ATOM 1247 C CA . GLU A 1 161 ? -5.225 35.512 31.848 1.00 11.76 161 GLU A CA 1
ATOM 1248 C C . GLU A 1 161 ? -6.585 35.854 31.243 1.00 11.00 161 GLU A C 1
ATOM 1249 O O . GLU A 1 161 ? -7.252 36.792 31.684 1.00 11.60 161 GLU A O 1
ATOM 1255 N N . LEU A 1 162 ? -6.992 35.087 30.235 1.00 11.15 162 LEU A N 1
ATOM 1256 C CA . LEU A 1 162 ? -8.270 35.302 29.568 1.00 12.53 162 LEU A CA 1
ATOM 1257 C C . LEU A 1 162 ? -9.405 35.153 30.577 1.00 10.00 162 LEU A C 1
ATOM 1258 O O . LEU A 1 162 ? -10.339 35.954 30.602 1.00 10.62 162 LEU A O 1
ATOM 1263 N N . ALA A 1 163 ? -9.305 34.130 31.420 1.00 9.55 163 ALA A N 1
ATOM 1264 C CA . ALA A 1 163 ? -10.313 33.874 32.438 1.00 10.82 163 ALA A CA 1
ATOM 1265 C C . ALA A 1 163 ? -10.472 35.088 33.344 1.00 9.51 163 ALA A C 1
ATOM 1266 O O . ALA A 1 163 ? -11.586 35.503 33.645 1.00 9.55 163 ALA A O 1
ATOM 1268 N N . GLU A 1 164 ? -9.355 35.662 33.779 1.00 11.68 164 GLU A N 1
ATOM 1269 C CA . GLU A 1 164 ? -9.433 36.826 34.646 1.00 8.27 164 GLU A CA 1
ATOM 1270 C C . GLU A 1 164 ? -10.085 38.000 33.920 1.00 9.23 164 GLU A C 1
ATOM 1271 O O . GLU A 1 164 ? -10.839 38.760 34.524 1.00 11.58 164 GLU A O 1
ATOM 1277 N N . LYS A 1 165 ? -9.795 38.147 32.631 1.00 9.40 165 LYS A N 1
ATOM 1278 C CA A LYS A 1 165 ? -10.386 39.232 31.855 0.50 9.72 165 LYS A CA 1
ATOM 1279 C CA B LYS A 1 165 ? -10.379 39.234 31.841 0.50 9.63 165 LYS A CA 1
ATOM 1280 C C . LYS A 1 165 ? -11.906 39.110 31.819 1.00 11.16 165 LYS A C 1
ATOM 1281 O O . LYS A 1 165 ? -12.620 40.108 31.894 1.00 11.41 165 LYS A O 1
ATOM 1292 N N . HIS A 1 166 ? -12.398 37.882 31.692 1.00 9.64 166 HIS A N 1
ATOM 1293 C CA . HIS A 1 166 ? -13.837 37.643 31.655 1.00 8.40 166 HIS A CA 1
ATOM 1294 C C . HIS A 1 166 ? -14.460 37.853 33.030 1.00 9.68 166 HIS A C 1
ATOM 1295 O O . HIS A 1 166 ? -15.540 38.426 33.147 1.00 11.45 166 HIS A O 1
ATOM 1302 N N . ILE A 1 167 ? -13.778 37.381 34.068 1.00 9.90 167 ILE A N 1
ATOM 1303 C CA . ILE A 1 167 ? -14.275 37.537 35.428 1.00 11.16 167 ILE A CA 1
ATOM 1304 C C . ILE A 1 167 ? -14.510 39.012 35.734 1.00 11.76 167 ILE A C 1
ATOM 1305 O O . ILE A 1 167 ? -15.525 39.378 36.327 1.00 13.26 167 ILE A O 1
ATOM 1310 N N . LYS A 1 168 ? -13.576 39.855 35.306 1.00 10.77 168 LYS A N 1
ATOM 1311 C CA . LYS A 1 168 ? -13.664 41.285 35.572 1.00 11.36 168 LYS A CA 1
ATOM 1312 C C . LYS A 1 168 ? -14.402 42.134 34.545 1.00 16.33 168 LYS A C 1
ATOM 1313 O O . LYS A 1 168 ? -15.051 43.109 34.912 1.00 15.53 168 LYS A O 1
ATOM 1319 N N . GLY A 1 169 ? -14.319 41.771 33.270 1.00 14.01 169 GLY A N 1
ATOM 1320 C CA . GLY A 1 169 ? -14.949 42.597 32.256 1.00 12.15 169 GLY A CA 1
ATOM 1321 C C . GLY A 1 169 ? -16.158 42.155 31.458 1.00 12.36 169 GLY A C 1
ATOM 1322 O O . GLY A 1 169 ? -16.602 42.887 30.569 1.00 13.63 169 GLY A O 1
ATOM 1323 N N . ARG A 1 170 ? -16.698 40.979 31.748 1.00 13.22 170 ARG A N 1
ATOM 1324 C CA . ARG A 1 170 ? -17.875 40.508 31.023 1.00 14.69 170 ARG A CA 1
ATOM 1325 C C . ARG A 1 170 ? -19.119 41.260 31.477 1.00 13.83 170 ARG A C 1
ATOM 1326 O O . ARG A 1 170 ? -19.283 41.545 32.664 1.00 16.96 170 ARG 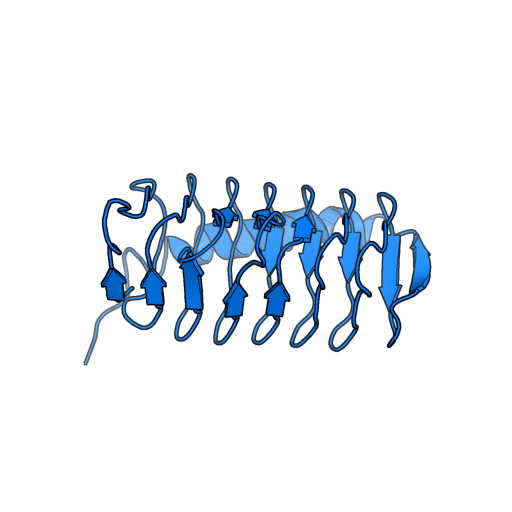A O 1
ATOM 1334 N N . LYS A 1 171 ? -19.994 41.577 30.528 1.00 13.68 171 LYS A N 1
ATOM 1335 C CA . LYS A 1 171 ? -21.233 42.286 30.827 1.00 17.44 171 LYS A CA 1
ATOM 1336 C C . LYS A 1 171 ? -22.314 41.858 29.831 1.00 14.84 171 LYS A C 1
ATOM 1337 O O . LYS A 1 171 ? -22.129 41.988 28.621 1.00 15.95 171 LYS A O 1
ATOM 1343 N N . ARG A 1 172 ? -23.429 41.334 30.338 1.00 14.57 172 ARG A N 1
ATOM 1344 C CA . ARG A 1 172 ? -24.529 40.899 29.474 1.00 17.94 172 ARG A CA 1
ATOM 1345 C C . ARG A 1 172 ? -25.328 42.110 29.018 1.00 23.60 172 ARG A C 1
ATOM 1346 O O . ARG A 1 172 ? -25.623 43.006 29.812 1.00 27.23 172 ARG A O 1
ATOM 1354 N N . ILE A 1 173 ? -25.681 42.131 27.738 1.00 17.17 173 ILE A N 1
ATOM 1355 C CA . ILE A 1 173 ? -26.440 43.240 27.174 1.00 26.97 173 ILE A CA 1
ATOM 1356 C C . ILE A 1 173 ? -27.658 42.770 26.384 1.00 28.22 173 ILE A C 1
ATOM 1357 O O . ILE A 1 173 ? -27.713 41.574 26.031 1.00 28.52 173 ILE A O 1
#

=== Feature glossary ===
Key to the feature types in this record:

Secondary structure (8-state, DSSP). Secondary structure is the local, repeating backbone conformation. DSSP classifies it into eight states by reading the hydrogen-bond network: three helix types (H, G, I), two β types (E, B), two non-regular types (T, S), and unstructured coil (-).

Backbone torsions (φ/ψ). Backbone dihedral angles. Every residue except chain termini has a φ (preceding-C → N → Cα → C) and a ψ (N → Cα → C → next-N). They are reported in degrees following the IUPAC sign convention. Secondary structure is essentially a statement about which (φ, ψ) basin each residue occupies.

Predicted aligned error. Predicted Aligned Error (PAE) is an AlphaFold confidence matrix: entry (i, j) is the expected error in the position of residue j, in ångströms, when the prediction is superimposed on the true structure at residue i. Low PAE within a block of residues means that block is internally rigid and well-predicted; high PAE between two blocks means their relative placement is uncertain even if each block individually is confident.

B-factor. B-factor (Debye–Waller factor) reflects atomic displacement in the crystal lattice. It is an experimental observable (units Å²), not a prediction; low values mean the atom is pinned down, high values mean it moves or is heterogeneous across the crystal.

Secondary structure (3-state, P-SEA). Three-state secondary structure (P-SEA) collapses the eight DSSP classes into helix (a), strand (b), and coil (c). P-SEA assigns these from Cα geometry alone — distances and angles — without requiring backbone oxygens, so it works on any Cα trace.

Sequence. Primary structure: the covalent order of the twenty standard amino acids along the backbone. Two proteins with the same sequence will (almost always) fold to the same structure; two with 30% identity often share a fold but not the details.

pLDDT. pLDDT is the predicted lDDT-Cα score: AlphaFold's confidence that the local environment of each residue (all inter-atomic distances within 15 Å) is correctly placed. It is a per-residue number between 0 and 100, with higher meaning more reliable.

InterPro / GO / CATH / organism. Functional annotations link the protein to curated databases. InterPro entries identify conserved domains and families by matching the sequence against member-database signatures (Pfam, PROSITE, CDD, …). Gene Ontology (GO) terms describe molecular function, biological process, and cellular component in a controlled vocabulary. CATH places the structure in a hierarchical fold classification (Class/Architecture/Topology/Homologous-superfamily). The organism is the source species.

Contact-map, Ramachandran, and PAE plots. Three diagnostic plots accompany the record. The Cα contact map visualizes the tertiary structure as a 2D adjacency matrix (8 Å cutoff, sequence-local contacts suppressed). The Ramachandran plot shows the distribution of backbone (φ, ψ) torsions, with points in the α and β basins reflecting secondary structure content. The PAE plot shows AlphaFold's inter-residue confidence as a color matrix.

mmCIF coordinates. The mmCIF table is the protein's shape written out atom by atom. For each backbone N, Cα, C, and carbonyl O, it records an (x, y, z) coordinate triple in Å plus the residue type, chain letter, and residue number.

Radius of gyration, Cα contacts, bounding box. Three whole-structure scalars: the radius of gyration (RMS distance of Cα from centroid, in Å), the count of Cα–Cα contacts (pairs closer than 8 Å and separated by more than four residues in sequence — i.e. tertiary, not local, contacts), and the bounding-box dimensions. Together they distinguish compact globular folds from extended fibres or disordered chains.

Foldseek 3Di. The Foldseek 3Di string encodes local tertiary geometry as a 20-letter alphabet — one character per residue — derived from the relative positions of nearby Cα atoms. Unlike the amino-acid sequence, 3Di is a direct function of the 3D structure, so two proteins with the same fold have similar 3Di strings even at low sequence identity.

Rendered structure images. Six rendered views show the 3D structure from the faces of a cube — i.e. along ±x, ±y, ±z. Rendering representation is drawn randomly per protein from cartoon (secondary-structure ribbons), sticks (backbone bonds), or molecular surface; coloring is either N→C rainbow (blue at the N-terminus through red at the C-terminus) or one color per chain.

Nearest PDB structures. The Foldseek neighbor list gives the closest experimentally determined structures in the PDB, ranked by structural alignment. TM-score near 1 means near-identical fold; near 0.3 means only rough topology match. This is how one finds what a novel AlphaFold prediction most resembles in the solved-structure universe.

Solvent-accessible surface area. SASA measures how much of the protein is reachable by solvent. It is computed by rolling a water-sized probe over the atomic surface and summing the exposed area (Å²). Per-residue SASA distinguishes core (buried, low SASA) from surface (exposed, high SASA) residues; total SASA is a whole-molecule size measure.